Protein AF-Q3UQ97-F1 (afdb_monomer_lite)

Foldseek 3Di:
DDDDDDDDDDDDDDDDDDDDDDDDDDPDDDDDDDDDDDDDDDDDDDDDDDDDDDDDDDDDDDDDDDDDDDPDPPDPDPPPDPPVVNVVVVVVVCVVVVVVVVVVVVVVVPPPPPPPDPPPDDDDDPPDDDDDDDDDDDPDDPPDPDPDPPPQQDWAWAQDPVPRDIFIDDDDDDDGDDCVVVVVVVVPDPPPPDDDDPDPLPHDHDDDDPVDPDHPDDDPDNDPDDPDDPPPDPDPPDDDPDDDDDDDDDDDDD

Radius of gyration: 37.57 Å; chains: 1; bounding box: 80×130×93 Å

Organism: Mus musculus (NCBI:txid10090)

Sequence (254 aa):
MTTTPAPETSTVLTTSTTNPIPKPTIPGSPTILPPPPAPPRPPSPAPPPLPPPPPRPPPPLPLPPPPPLPPTSLVPLPPAEPSKEVLLSTVVLLLMLTPVVLWWVWWLCCRPPVKALPAPVPQPTPQKKEKGPPPVPPPVPPPAPPPAPVTGRPIVIICCCTCYDVCVRRGTEGPYINLDLLKDLCSRVPCTSKTGFFPPEEYLCLASCSQCHHPPHSCPRPFPLLPSPAQVSPKAPLSLPPMQRTSQTPQRQY

Secondary structure (DSSP, 8-state):
---PPPPP------------PPPP-PPPPP-PPPPPPPPPPPPPPPPPPPPPPPPPPPPPPPPPPPPPPP----------PPPHHHHHHHHHHHHHHHHHHHHHHHHHHHS----PPPPPPPPPP---PPPPSPPPPPPPPPPPPPPP---PPPEEEEE-TTT--EEEEESTT-----THHHHHHHTTS----SS-----TT----S--TT-------------PPPPPP---------PPP-----PPPP---

Structure (mmCIF, N/CA/C/O backbone):
data_AF-Q3UQ97-F1
#
_entry.id   AF-Q3UQ97-F1
#
loop_
_atom_site.group_PDB
_atom_site.id
_atom_site.type_symbol
_atom_site.label_atom_id
_atom_site.label_alt_id
_atom_site.label_comp_id
_atom_site.label_asym_id
_atom_site.label_entity_id
_atom_site.label_seq_id
_atom_site.pdbx_PDB_ins_code
_atom_site.Cartn_x
_atom_site.Cartn_y
_atom_site.Cartn_z
_atom_site.occupancy
_atom_site.B_iso_or_equiv
_atom_site.auth_seq_id
_atom_site.auth_comp_id
_atom_site.auth_asym_id
_atom_site.auth_atom_id
_atom_site.pdbx_PDB_model_num
ATOM 1 N N . MET A 1 1 ? -14.231 -49.473 -0.261 1.00 61.12 1 MET A N 1
ATOM 2 C CA . MET A 1 1 ? -12.978 -49.513 -1.040 1.00 61.12 1 MET A CA 1
ATOM 3 C C . MET A 1 1 ? -13.344 -49.154 -2.466 1.00 61.12 1 MET A C 1
ATOM 5 O O . MET A 1 1 ? -13.897 -49.993 -3.158 1.00 61.12 1 MET A O 1
ATOM 9 N N . THR A 1 2 ? -13.146 -47.898 -2.856 1.00 58.78 2 THR A N 1
ATOM 10 C CA . THR A 1 2 ? -13.459 -47.420 -4.209 1.00 58.78 2 THR A CA 1
ATOM 11 C C . THR A 1 2 ? -12.313 -46.511 -4.615 1.00 58.78 2 THR A C 1
ATOM 13 O O . THR A 1 2 ? -12.148 -45.432 -4.053 1.00 58.78 2 THR A O 1
ATOM 16 N N . THR A 1 3 ? -11.471 -47.009 -5.512 1.00 68.44 3 THR A N 1
ATOM 17 C CA . THR A 1 3 ? -10.268 -46.332 -5.994 1.00 68.44 3 THR A CA 1
ATOM 18 C C . THR A 1 3 ? -10.598 -45.745 -7.363 1.00 68.44 3 THR A C 1
ATOM 20 O O . THR A 1 3 ? -10.800 -46.491 -8.317 1.00 68.44 3 THR A O 1
ATOM 23 N N . THR A 1 4 ? -10.711 -44.420 -7.452 1.00 68.06 4 THR A N 1
ATOM 24 C CA . THR A 1 4 ? -10.934 -43.700 -8.716 1.00 68.06 4 THR A CA 1
ATOM 25 C C . THR A 1 4 ? -9.579 -43.401 -9.372 1.00 68.06 4 THR A C 1
ATOM 27 O O . THR A 1 4 ? -8.719 -42.830 -8.699 1.00 68.06 4 THR A O 1
ATOM 30 N N . PRO A 1 5 ? -9.353 -43.770 -10.647 1.00 77.06 5 PRO A N 1
ATOM 31 C CA . PRO A 1 5 ? -8.093 -43.515 -11.340 1.00 77.06 5 PRO A CA 1
ATOM 32 C C . PRO A 1 5 ? -7.996 -42.066 -11.847 1.00 77.06 5 PRO A C 1
ATOM 34 O O . PRO A 1 5 ? -8.991 -41.458 -12.244 1.00 77.06 5 PRO A O 1
ATOM 37 N N . ALA A 1 6 ? -6.779 -41.517 -11.816 1.00 70.62 6 ALA A N 1
ATOM 38 C CA . ALA A 1 6 ? -6.439 -40.182 -12.300 1.00 70.62 6 ALA A CA 1
ATOM 39 C C . ALA A 1 6 ? -6.352 -40.137 -13.843 1.00 70.62 6 ALA A C 1
ATOM 41 O O . ALA A 1 6 ? -5.902 -41.112 -14.445 1.00 70.62 6 ALA A O 1
ATOM 42 N N . PRO A 1 7 ? -6.732 -39.021 -14.493 1.00 80.44 7 PRO A N 1
ATOM 43 C CA . PRO A 1 7 ? -6.586 -38.862 -15.935 1.00 80.44 7 PRO A CA 1
ATOM 44 C C . PRO A 1 7 ? -5.152 -38.460 -16.318 1.00 80.44 7 PRO A C 1
ATOM 46 O O . PRO A 1 7 ? -4.634 -37.428 -15.889 1.00 80.44 7 PRO A O 1
ATOM 49 N N . GLU A 1 8 ? -4.531 -39.271 -17.171 1.00 74.25 8 GLU A N 1
ATOM 50 C CA . GLU A 1 8 ? -3.280 -38.973 -17.867 1.00 74.25 8 GLU A CA 1
ATOM 51 C C . GLU A 1 8 ? -3.520 -37.866 -18.908 1.00 74.25 8 GLU A C 1
ATOM 53 O O . GLU A 1 8 ? -4.338 -38.018 -19.814 1.00 74.25 8 GLU A O 1
ATOM 58 N N . THR A 1 9 ? -2.822 -36.732 -18.796 1.00 74.06 9 THR A N 1
ATOM 59 C CA . THR A 1 9 ? -2.842 -35.679 -19.826 1.00 74.06 9 THR A CA 1
ATOM 60 C C . THR A 1 9 ? -1.551 -35.748 -20.631 1.00 74.06 9 THR A C 1
ATOM 62 O O . THR A 1 9 ? -0.469 -35.457 -20.126 1.00 74.06 9 THR A O 1
ATOM 65 N N . SER A 1 10 ? -1.692 -36.169 -21.889 1.00 71.50 10 SER A N 1
ATOM 66 C CA . SER A 1 10 ? -0.622 -36.297 -22.878 1.00 71.50 10 SER A CA 1
ATOM 67 C C . SER A 1 10 ? -0.010 -34.949 -23.262 1.00 71.50 10 SER A C 1
ATOM 69 O O . SER A 1 10 ? -0.693 -34.045 -23.742 1.00 71.50 10 SER A O 1
ATOM 71 N N . THR A 1 11 ? 1.310 -34.862 -23.123 1.00 71.94 11 THR A N 1
ATOM 72 C CA . THR A 1 11 ? 2.159 -33.798 -23.663 1.00 71.94 11 THR A CA 1
ATOM 73 C C . THR A 1 11 ? 2.337 -34.002 -25.168 1.00 71.94 11 THR A C 1
ATOM 75 O O . THR A 1 11 ? 3.054 -34.904 -25.595 1.00 71.94 11 THR A O 1
ATOM 78 N N . VAL A 1 12 ? 1.706 -33.159 -25.987 1.00 68.88 12 VAL A N 1
ATOM 79 C CA . VAL A 1 12 ? 1.982 -33.082 -27.430 1.00 68.88 12 VAL A CA 1
ATOM 80 C C . VAL A 1 12 ? 3.173 -32.146 -27.645 1.00 68.88 12 VAL A C 1
ATOM 82 O O . VAL A 1 12 ? 3.084 -30.937 -27.437 1.00 68.88 12 VAL A O 1
ATOM 85 N N . LEU A 1 13 ? 4.306 -32.727 -28.039 1.00 64.75 13 LEU A N 1
ATOM 86 C CA . LEU A 1 13 ? 5.480 -32.024 -28.555 1.00 64.75 13 LEU A CA 1
ATOM 87 C C . LEU A 1 13 ? 5.192 -31.566 -29.991 1.00 64.75 13 LEU A C 1
ATOM 89 O O . LEU A 1 13 ? 5.188 -32.378 -30.913 1.00 64.75 13 LEU A O 1
ATOM 93 N N . THR A 1 14 ? 4.969 -30.266 -30.186 1.00 65.88 14 THR A N 1
ATOM 94 C CA . THR A 1 14 ? 4.894 -29.659 -31.523 1.00 65.88 14 THR A CA 1
ATOM 95 C C . THR A 1 14 ? 6.255 -29.082 -31.894 1.00 65.88 14 THR A C 1
ATOM 97 O O . THR A 1 14 ? 6.650 -28.009 -31.436 1.00 65.88 14 THR A O 1
ATOM 100 N N . THR A 1 15 ? 6.982 -29.809 -32.734 1.00 66.12 15 THR A N 1
ATOM 101 C CA . THR A 1 15 ? 8.213 -29.375 -33.398 1.00 66.12 15 THR A CA 1
ATOM 102 C C . THR A 1 15 ? 7.841 -28.444 -34.557 1.00 66.12 15 THR A C 1
ATOM 104 O O . THR A 1 15 ? 7.408 -28.899 -35.613 1.00 66.12 15 THR A O 1
ATOM 107 N N . SER A 1 16 ? 7.976 -27.128 -34.371 1.00 62.84 16 SER A N 1
ATOM 108 C CA . SER A 1 16 ? 7.821 -26.157 -35.463 1.00 62.84 16 SER A CA 1
ATOM 109 C C . SER A 1 16 ? 9.135 -26.005 -36.224 1.00 62.84 16 SER A C 1
ATOM 111 O O . SER A 1 16 ? 10.071 -25.353 -35.766 1.00 62.84 16 SER A O 1
ATOM 113 N N . THR A 1 17 ? 9.179 -26.619 -37.403 1.00 66.12 17 THR A N 1
ATOM 114 C CA . THR A 1 17 ? 10.210 -26.442 -38.426 1.00 66.12 17 THR A CA 1
ATOM 115 C C . THR A 1 17 ? 10.193 -25.007 -38.957 1.00 66.12 17 THR A C 1
ATOM 117 O O . THR A 1 17 ? 9.203 -24.542 -39.522 1.00 66.12 17 THR A O 1
ATOM 120 N N . THR A 1 18 ? 11.312 -24.310 -38.777 1.00 57.34 18 THR A N 1
ATOM 121 C CA . THR A 1 18 ? 11.611 -22.981 -39.317 1.00 57.34 18 THR A CA 1
ATOM 122 C C . THR A 1 18 ? 11.677 -23.014 -40.842 1.00 57.34 18 THR A C 1
ATOM 124 O O . THR A 1 18 ? 12.483 -23.746 -41.409 1.00 57.34 18 THR A O 1
ATOM 127 N N . ASN A 1 19 ? 10.890 -22.165 -41.503 1.00 63.81 19 ASN A N 1
ATOM 128 C CA . ASN A 1 19 ? 11.060 -21.829 -42.915 1.00 63.81 19 ASN A CA 1
ATOM 129 C C . ASN A 1 19 ? 11.308 -20.309 -43.007 1.00 63.81 19 ASN A C 1
ATOM 131 O O . ASN A 1 19 ? 10.523 -19.544 -42.438 1.00 63.81 19 ASN A O 1
ATOM 135 N N . PRO A 1 20 ? 12.395 -19.836 -43.642 1.00 72.06 20 PRO A N 1
ATOM 136 C CA . PRO A 1 20 ? 12.676 -18.408 -43.753 1.00 72.06 20 PRO A CA 1
ATOM 137 C C . PRO A 1 20 ? 11.674 -17.734 -44.705 1.00 72.06 20 PRO A C 1
ATOM 139 O O . PRO A 1 20 ? 11.651 -18.004 -45.903 1.00 72.06 20 PRO A O 1
ATOM 142 N N . ILE A 1 21 ? 10.839 -16.845 -44.160 1.00 65.38 21 ILE A N 1
ATOM 143 C CA . ILE A 1 21 ? 9.893 -16.016 -44.921 1.00 65.38 21 ILE A CA 1
ATOM 144 C C . ILE A 1 21 ? 10.671 -14.951 -45.727 1.00 65.38 21 ILE A C 1
ATOM 146 O O . ILE A 1 21 ? 11.454 -14.202 -45.133 1.00 65.38 21 ILE A O 1
ATOM 150 N N . PRO A 1 22 ? 10.453 -14.830 -47.053 1.00 69.12 22 PRO A N 1
ATOM 151 C CA . PRO A 1 22 ? 11.031 -13.771 -47.878 1.00 69.12 22 PRO A CA 1
ATOM 152 C C . PRO A 1 22 ? 10.517 -12.381 -47.474 1.00 69.12 22 PRO A C 1
ATOM 154 O O . PRO A 1 22 ? 9.320 -12.167 -47.290 1.00 69.12 22 PRO A O 1
ATOM 157 N N . LYS A 1 23 ? 11.436 -11.419 -47.367 1.00 70.81 23 LYS A N 1
ATOM 158 C CA . LYS A 1 23 ? 11.183 -10.008 -47.040 1.00 70.81 23 LYS A CA 1
ATOM 159 C C . LYS A 1 23 ? 10.310 -9.330 -48.121 1.00 70.81 23 LYS A C 1
ATOM 161 O O . LYS A 1 23 ? 10.763 -9.251 -49.262 1.00 70.81 23 LYS A O 1
ATOM 166 N N . PRO A 1 24 ? 9.116 -8.791 -47.798 1.00 70.00 24 PRO A N 1
ATOM 167 C CA . PRO A 1 24 ? 8.307 -8.035 -48.753 1.00 70.00 24 PRO A CA 1
ATOM 168 C C . PRO A 1 24 ? 8.873 -6.621 -48.954 1.00 70.00 24 PRO A C 1
ATOM 170 O O . PRO A 1 24 ? 8.973 -5.838 -48.009 1.00 70.00 24 PRO A O 1
ATOM 173 N N . THR A 1 25 ? 9.226 -6.284 -50.193 1.00 70.69 25 THR A N 1
ATOM 174 C CA . THR A 1 25 ? 9.517 -4.912 -50.635 1.00 70.69 25 THR A CA 1
ATOM 175 C C . THR A 1 25 ? 8.187 -4.199 -50.878 1.00 70.69 25 THR A C 1
ATOM 177 O O . THR A 1 25 ? 7.474 -4.544 -51.816 1.00 70.69 25 THR A O 1
ATOM 180 N N . ILE A 1 26 ? 7.828 -3.237 -50.022 1.00 64.81 26 ILE A N 1
ATOM 181 C CA . ILE A 1 26 ? 6.603 -2.431 -50.158 1.00 64.81 26 ILE A CA 1
ATOM 182 C C . ILE A 1 26 ? 6.825 -1.352 -51.241 1.00 64.81 26 ILE A C 1
ATOM 184 O O . ILE A 1 26 ? 7.745 -0.545 -51.090 1.00 64.81 26 ILE A O 1
ATOM 188 N N . PRO A 1 27 ? 6.017 -1.314 -52.320 1.00 67.00 27 PRO A N 1
ATOM 189 C CA . PRO A 1 27 ? 6.032 -0.248 -53.325 1.00 67.00 2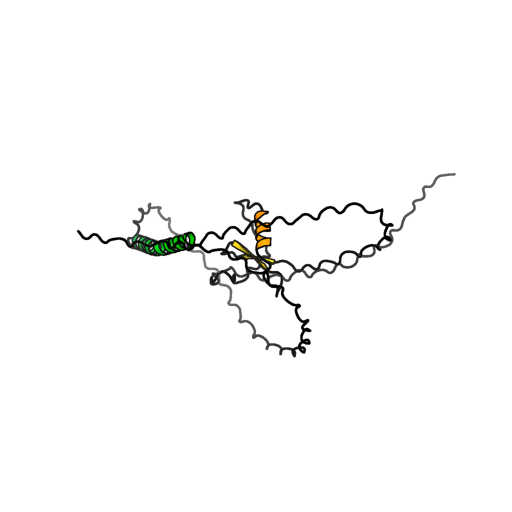7 PRO A CA 1
ATOM 190 C C . PRO A 1 27 ? 5.509 1.082 -52.759 1.00 67.00 27 PRO A C 1
ATOM 192 O O . PRO A 1 27 ? 4.667 1.096 -51.865 1.00 67.00 27 PRO A O 1
ATOM 195 N N . GLY A 1 28 ? 6.018 2.198 -53.288 1.00 63.81 28 GLY A N 1
ATOM 196 C CA . GLY A 1 28 ? 5.815 3.558 -52.779 1.00 63.81 28 GLY A CA 1
ATOM 197 C C . GLY A 1 28 ? 4.359 3.957 -52.505 1.00 63.81 28 GLY A C 1
ATOM 198 O O . GLY A 1 28 ? 3.461 3.725 -53.310 1.00 63.81 28 GLY A O 1
ATOM 199 N N . SER A 1 29 ? 4.164 4.597 -51.350 1.00 67.06 29 SER A N 1
ATOM 200 C CA . SER A 1 29 ? 2.887 5.147 -50.895 1.00 67.06 29 SER A CA 1
ATOM 201 C C . SER A 1 29 ? 2.467 6.341 -51.770 1.00 67.06 29 SER A C 1
ATOM 203 O O . SER A 1 29 ? 3.273 7.261 -51.939 1.00 67.06 29 SER A O 1
ATOM 205 N N . PRO A 1 30 ? 1.240 6.372 -52.320 1.00 76.19 30 PRO A N 1
ATOM 206 C CA . PRO A 1 30 ? 0.737 7.525 -53.057 1.00 76.19 30 PRO A CA 1
ATOM 207 C C . PRO A 1 30 ? 0.509 8.713 -52.110 1.00 76.19 30 PRO A C 1
ATOM 209 O O . PRO A 1 30 ? -0.121 8.584 -51.061 1.00 76.19 30 PRO A O 1
ATOM 212 N N . THR A 1 31 ? 1.012 9.888 -52.489 1.00 77.88 31 THR A N 1
ATOM 213 C CA . THR A 1 31 ? 0.785 11.157 -51.786 1.00 77.88 31 THR A CA 1
ATOM 214 C C . THR A 1 31 ? -0.694 11.544 -51.876 1.00 77.88 31 THR A C 1
ATOM 216 O O . THR A 1 31 ? -1.131 12.121 -52.869 1.00 77.88 31 THR A O 1
ATOM 219 N N . ILE A 1 32 ? -1.480 11.222 -50.847 1.00 78.00 32 ILE A N 1
ATOM 220 C CA . ILE A 1 32 ? -2.856 11.711 -50.699 1.00 78.00 32 ILE A CA 1
ATOM 221 C C . ILE A 1 32 ? -2.793 13.148 -50.167 1.00 78.00 32 ILE A C 1
ATOM 223 O O . ILE A 1 32 ? -2.287 13.388 -49.070 1.00 78.00 32 ILE A O 1
ATOM 227 N N . LEU A 1 33 ? -3.290 14.108 -50.953 1.00 83.06 33 LEU A N 1
ATOM 228 C CA . LEU A 1 33 ? -3.451 15.495 -50.515 1.00 83.06 33 LEU A CA 1
ATOM 229 C C . LEU A 1 33 ? -4.488 15.573 -49.377 1.00 83.06 33 LEU A C 1
ATOM 231 O O . LEU A 1 33 ? -5.519 14.900 -49.450 1.00 83.06 33 LEU A O 1
ATOM 235 N N . PRO A 1 34 ? -4.242 16.380 -48.329 1.00 84.75 34 PRO A N 1
ATOM 236 C CA . PRO A 1 34 ? -5.174 16.528 -47.219 1.00 84.75 34 PRO A CA 1
ATOM 237 C C . PRO A 1 34 ? -6.504 17.151 -47.683 1.00 84.75 34 PRO A C 1
ATOM 239 O O . PRO A 1 34 ? -6.505 17.992 -48.587 1.00 84.75 34 PRO A O 1
ATOM 242 N N . PRO A 1 35 ? -7.639 16.772 -47.067 1.00 87.75 35 PRO A N 1
ATOM 243 C CA . PRO A 1 35 ? -8.930 17.378 -47.367 1.00 87.75 35 PRO A CA 1
ATOM 244 C C . PRO A 1 35 ? -8.936 18.875 -47.005 1.00 87.75 35 PRO A C 1
ATOM 246 O O . PRO A 1 35 ? -8.239 19.285 -46.071 1.00 87.75 35 PRO A O 1
ATOM 249 N N . PRO A 1 36 ? -9.726 19.704 -47.713 1.00 90.06 36 PRO A N 1
ATOM 250 C CA . PRO A 1 36 ? -9.859 21.119 -47.392 1.00 90.06 36 PRO A CA 1
ATOM 251 C C . PRO A 1 36 ? -10.440 21.321 -45.977 1.00 90.06 36 PRO A C 1
ATOM 253 O O . PRO A 1 36 ? -11.231 20.497 -45.509 1.00 90.06 36 PRO A O 1
ATOM 256 N N . PRO A 1 37 ? -10.065 22.410 -45.282 1.00 89.44 37 PRO A N 1
ATOM 257 C CA . PRO A 1 37 ? -10.554 22.706 -43.939 1.00 89.44 37 PRO A CA 1
ATOM 258 C C . PRO A 1 37 ? -12.078 22.892 -43.911 1.00 89.44 37 PRO A C 1
ATOM 260 O O . PRO A 1 37 ? -12.665 23.487 -44.814 1.00 89.44 37 PRO A O 1
ATOM 263 N N . ALA A 1 38 ? -12.720 22.391 -42.851 1.00 89.62 38 ALA A N 1
ATOM 264 C CA . ALA A 1 38 ? -14.156 22.550 -42.640 1.00 89.62 38 ALA A CA 1
ATOM 265 C C . ALA A 1 38 ? -14.530 24.034 -42.416 1.00 89.62 38 ALA A C 1
ATOM 267 O O . ALA A 1 38 ? -13.762 24.761 -41.778 1.00 89.62 38 ALA A O 1
ATOM 268 N N . PRO A 1 39 ? -15.705 24.493 -42.889 1.00 90.88 39 PRO A N 1
ATOM 269 C CA . PRO A 1 39 ? -16.174 25.852 -42.635 1.00 90.88 39 PRO A CA 1
ATOM 270 C C . PRO A 1 39 ? -16.380 26.109 -41.127 1.00 90.88 39 PRO A C 1
ATOM 272 O O . PRO A 1 39 ? -16.708 25.180 -40.379 1.00 90.88 39 PRO A O 1
ATOM 275 N N . PRO A 1 40 ? -16.196 27.358 -40.657 1.00 90.88 40 PRO A N 1
ATOM 276 C CA . PRO A 1 40 ? -16.365 27.713 -39.250 1.00 90.88 40 PRO A CA 1
ATOM 277 C C . PRO A 1 40 ? -17.797 27.434 -38.770 1.00 90.88 40 PRO A C 1
ATOM 279 O O . PRO A 1 40 ? -18.768 27.725 -39.469 1.00 90.88 40 PRO A O 1
ATOM 282 N N . ARG A 1 41 ? -17.934 26.868 -37.562 1.00 89.94 41 ARG A N 1
ATOM 283 C CA . ARG A 1 41 ? -19.251 26.638 -36.946 1.00 89.94 41 ARG A CA 1
ATOM 284 C C . ARG A 1 41 ? -19.908 27.979 -36.589 1.00 89.94 41 ARG A C 1
ATOM 286 O O . ARG A 1 41 ? -19.209 28.861 -36.086 1.00 89.94 41 ARG A O 1
ATOM 293 N N . PRO A 1 42 ? -21.230 28.128 -36.780 1.00 91.06 42 PRO A N 1
ATOM 294 C CA . PRO A 1 42 ? -21.959 29.279 -36.261 1.00 91.06 42 PRO A CA 1
ATOM 295 C C . PRO A 1 42 ? -21.860 29.343 -34.723 1.00 91.06 42 PRO A C 1
ATOM 297 O O . PRO A 1 42 ? -21.737 28.298 -34.075 1.00 91.06 42 PRO A O 1
ATOM 300 N N . PRO A 1 43 ? -21.893 30.549 -34.126 1.00 90.31 43 PRO A N 1
ATOM 301 C CA . PRO A 1 43 ? -21.796 30.725 -32.681 1.00 90.31 43 PRO A CA 1
ATOM 302 C C . PRO A 1 43 ? -22.971 30.051 -31.960 1.00 90.31 43 PRO A C 1
ATOM 304 O O . PRO A 1 43 ? -24.124 30.181 -32.372 1.00 90.31 43 PRO A O 1
ATOM 307 N N . SER A 1 44 ? -22.675 29.337 -30.872 1.00 90.75 44 SER A N 1
ATOM 308 C CA . SER A 1 44 ? -23.702 28.733 -30.019 1.00 90.75 44 SER A CA 1
ATOM 309 C C . SER A 1 44 ? -24.571 29.818 -29.363 1.00 90.75 44 SER A C 1
ATOM 311 O O . SER A 1 44 ? -24.019 30.817 -28.894 1.00 90.75 44 SER A O 1
ATOM 313 N N . PRO A 1 45 ? -25.902 29.629 -29.269 1.00 90.50 45 PRO A N 1
ATOM 314 C CA . PRO A 1 45 ? -26.771 30.516 -28.500 1.00 90.50 45 PRO A CA 1
ATOM 315 C C . PRO A 1 45 ? -26.298 30.634 -27.046 1.00 90.50 45 PRO A C 1
ATOM 317 O O . PRO A 1 45 ? -25.861 29.645 -26.451 1.00 90.50 45 PRO A O 1
ATOM 320 N N . ALA A 1 46 ? -26.396 31.834 -26.469 1.00 90.25 46 ALA A N 1
ATOM 321 C CA . ALA A 1 46 ? -26.081 32.047 -25.061 1.00 90.25 46 ALA A CA 1
ATOM 322 C C . ALA A 1 46 ? -27.025 31.211 -24.170 1.00 90.25 46 ALA A C 1
ATOM 324 O O . ALA A 1 46 ? -28.232 31.180 -24.434 1.00 90.25 46 ALA A O 1
ATOM 325 N N . PRO A 1 47 ? -26.514 30.530 -23.126 1.00 90.56 47 PRO A N 1
ATOM 326 C CA . PRO A 1 47 ? -27.365 29.804 -22.194 1.00 90.56 47 PRO A CA 1
ATOM 327 C C . PRO A 1 47 ? -28.286 30.776 -21.433 1.00 90.56 47 PRO A C 1
ATOM 329 O O . PRO A 1 47 ? -27.888 31.914 -21.167 1.00 90.56 47 PRO A O 1
ATOM 332 N N . PRO A 1 48 ? -29.509 30.350 -21.066 1.00 92.62 48 PRO A N 1
ATOM 333 C CA . PRO A 1 48 ? -30.418 31.177 -20.281 1.00 92.62 48 PRO A CA 1
ATOM 334 C C . PRO A 1 48 ? -29.827 31.497 -18.893 1.00 92.62 48 PRO A C 1
ATOM 336 O O . PRO A 1 48 ? -29.041 30.705 -18.362 1.00 92.62 48 PRO A O 1
ATOM 339 N N . PRO A 1 49 ? -30.197 32.640 -18.282 1.00 92.06 49 PRO A N 1
ATOM 340 C CA . PRO A 1 49 ? -29.727 33.013 -16.952 1.00 92.06 49 PRO A CA 1
ATOM 341 C C . PRO A 1 49 ? -30.136 31.966 -15.905 1.00 92.06 49 PRO A C 1
ATOM 343 O O . PRO A 1 49 ? -31.274 31.495 -15.891 1.00 92.06 49 PRO A O 1
ATOM 346 N N . LEU A 1 50 ? -29.198 31.604 -15.025 1.00 92.19 50 LEU A N 1
ATOM 347 C CA . LEU A 1 50 ? -29.456 30.682 -13.917 1.00 92.19 50 LEU A CA 1
ATOM 348 C C . LEU A 1 50 ? -30.411 31.322 -12.890 1.00 92.19 50 LEU A C 1
ATOM 350 O O . LEU A 1 50 ? -30.294 32.521 -12.623 1.00 92.19 50 LEU A O 1
ATOM 354 N N . PRO A 1 51 ? -31.325 30.545 -12.277 1.00 92.81 51 PRO A N 1
ATOM 355 C CA . PRO A 1 51 ? -32.162 31.040 -11.190 1.00 92.81 51 PRO A CA 1
ATOM 356 C C . PRO A 1 51 ? -31.313 31.414 -9.958 1.00 92.81 51 PRO A C 1
ATOM 358 O O . PRO A 1 51 ? -30.249 30.824 -9.738 1.00 92.81 51 PRO A O 1
ATOM 361 N N . PRO A 1 52 ? -31.766 32.379 -9.133 1.00 92.81 52 PRO A N 1
ATOM 362 C CA . PRO A 1 52 ? -31.050 32.778 -7.925 1.00 92.81 52 PRO A CA 1
ATOM 363 C C . PRO A 1 52 ? -30.948 31.613 -6.919 1.00 92.81 52 PRO A C 1
ATOM 365 O O . PRO A 1 52 ? -31.879 30.810 -6.812 1.00 92.81 52 PRO A O 1
ATOM 368 N N . PRO A 1 53 ? -29.837 31.501 -6.164 1.00 92.06 53 PRO A N 1
ATOM 369 C CA . PRO A 1 53 ? -29.672 30.454 -5.160 1.00 92.06 53 PRO A CA 1
ATOM 370 C C . PRO A 1 53 ? -30.670 30.625 -3.998 1.00 92.06 53 PRO A C 1
ATOM 372 O O . PRO A 1 53 ? -31.018 31.757 -3.651 1.00 92.06 53 PRO A O 1
ATOM 375 N N . PRO A 1 54 ? -31.109 29.526 -3.355 1.00 92.19 54 PRO A N 1
ATOM 376 C CA . PRO A 1 54 ? -32.014 29.595 -2.212 1.00 92.19 54 PRO A CA 1
ATOM 377 C C . PRO A 1 54 ? -31.360 30.283 -0.993 1.00 92.19 54 PRO A C 1
ATOM 379 O O . PRO A 1 54 ? -30.135 30.212 -0.833 1.00 92.19 54 PRO A O 1
ATOM 382 N N . PRO A 1 55 ? -32.153 30.917 -0.103 1.00 91.38 55 PRO A N 1
ATOM 383 C CA . PRO A 1 55 ? -31.652 31.515 1.134 1.00 91.38 55 PRO A CA 1
ATOM 384 C C . PRO A 1 55 ? -30.920 30.482 2.002 1.00 91.38 55 PRO A C 1
ATOM 386 O O . PRO A 1 55 ? -31.378 29.347 2.147 1.00 91.38 55 PRO A O 1
ATOM 389 N N . ARG A 1 56 ? -29.787 30.865 2.606 1.00 90.00 56 ARG A N 1
ATOM 390 C CA . ARG A 1 56 ? -29.086 29.992 3.561 1.00 90.00 56 ARG A CA 1
ATOM 391 C C . ARG A 1 56 ? -29.919 29.843 4.844 1.00 90.00 56 ARG A C 1
ATOM 393 O O . ARG A 1 56 ? -30.439 30.852 5.321 1.00 90.00 56 ARG A O 1
ATOM 400 N N . PRO A 1 57 ? -30.018 28.636 5.429 1.00 90.12 57 PRO A N 1
ATOM 401 C CA . PRO A 1 57 ? -30.640 28.469 6.737 1.00 90.12 57 PRO A CA 1
ATOM 402 C C . PRO A 1 57 ? -29.849 29.228 7.820 1.00 90.12 57 PRO A C 1
ATOM 404 O O . PRO A 1 57 ? -28.628 29.381 7.688 1.00 90.12 57 PRO A O 1
ATOM 407 N N . PRO A 1 58 ? -30.524 29.711 8.879 1.00 90.94 58 PRO A N 1
ATOM 408 C CA . PRO A 1 58 ? -29.863 30.390 9.986 1.00 90.94 58 PRO A CA 1
ATOM 409 C C . PRO A 1 58 ? -28.894 29.443 10.719 1.00 90.94 58 PRO A C 1
ATOM 411 O O . PRO A 1 58 ? -29.116 28.229 10.741 1.00 90.94 58 PRO A O 1
ATOM 414 N N . PRO A 1 59 ? -27.811 29.973 11.315 1.00 90.31 59 PRO A N 1
ATOM 415 C CA . PRO A 1 59 ? -26.868 29.173 12.088 1.00 90.31 59 PRO A CA 1
ATOM 416 C C . PRO A 1 59 ? -27.560 28.513 13.299 1.00 90.31 59 PRO A C 1
ATOM 418 O O . PRO A 1 59 ? -28.444 29.133 13.898 1.00 90.31 59 PRO A O 1
ATOM 421 N N . PRO A 1 60 ? -27.170 27.282 13.688 1.00 85.88 60 PRO A N 1
ATOM 422 C CA . PRO A 1 60 ? -27.694 26.641 14.890 1.00 85.88 60 PRO A CA 1
ATOM 423 C C . PRO A 1 60 ? -27.384 27.481 16.133 1.00 85.88 60 PRO A C 1
ATOM 425 O O . PRO A 1 60 ? -26.272 27.991 16.279 1.00 85.88 60 PRO A O 1
ATOM 428 N N . LEU A 1 61 ? -28.358 27.608 17.036 1.00 89.00 61 LEU A N 1
ATOM 429 C CA . LEU A 1 61 ? -28.145 28.266 18.323 1.00 89.00 61 LEU A CA 1
ATOM 430 C C . LEU A 1 61 ? -27.173 27.446 19.197 1.00 89.00 61 LEU A C 1
ATOM 432 O O . LEU A 1 61 ? -27.173 26.215 19.106 1.00 89.00 61 LEU A O 1
ATOM 436 N N . PRO A 1 62 ? -26.363 28.096 20.057 1.00 86.12 62 PRO A N 1
ATOM 437 C CA . PRO A 1 62 ? -25.479 27.402 20.989 1.00 86.12 62 PRO A CA 1
ATOM 438 C C . PRO A 1 62 ? -26.285 26.484 21.914 1.00 86.12 62 PRO A C 1
ATOM 440 O O . PRO A 1 62 ? -27.179 26.941 22.627 1.00 86.12 62 PRO A O 1
ATOM 443 N N . LEU A 1 63 ? -25.974 25.188 21.902 1.00 86.00 63 LEU A N 1
ATOM 444 C CA . LEU A 1 63 ? -26.539 24.239 22.859 1.00 86.00 63 LEU A CA 1
ATOM 445 C C . LEU A 1 63 ? -25.991 24.542 24.266 1.00 86.00 63 LEU A C 1
ATOM 447 O O . LEU A 1 63 ? -24.792 24.805 24.400 1.00 86.00 63 LEU A O 1
ATOM 451 N N . PRO A 1 64 ? -26.833 24.504 25.315 1.00 87.19 64 PRO A N 1
ATOM 452 C CA . PRO A 1 64 ? -26.368 24.654 26.686 1.00 87.19 64 PRO A CA 1
ATOM 453 C C . PRO A 1 64 ? -25.418 23.505 27.068 1.00 87.19 64 PRO A C 1
ATOM 455 O O . PRO A 1 64 ? -25.545 22.395 26.539 1.00 87.19 64 PRO A O 1
ATOM 458 N N . PRO A 1 65 ? -24.463 23.752 27.982 1.00 85.06 65 PRO A N 1
ATOM 459 C CA . PRO A 1 65 ? -23.531 22.728 28.430 1.00 85.06 65 PRO A CA 1
ATOM 460 C C . PRO A 1 65 ? -24.283 21.559 29.091 1.00 85.06 65 PRO A C 1
ATOM 462 O O . PRO A 1 65 ? -25.258 21.792 29.814 1.00 85.06 65 PRO A O 1
ATOM 465 N N . PRO A 1 66 ? -23.855 20.304 28.864 1.00 85.31 66 PRO A N 1
ATOM 466 C CA . PRO A 1 66 ? -24.467 19.153 29.513 1.00 85.31 66 PRO A CA 1
ATOM 467 C C . PRO A 1 66 ? -24.241 19.206 31.035 1.00 85.31 66 PRO A C 1
ATOM 469 O O . PRO A 1 66 ? -23.205 19.706 31.486 1.00 85.31 66 PRO A O 1
ATOM 472 N N . PRO A 1 67 ? -25.185 18.692 31.844 1.00 85.56 67 PRO A N 1
ATOM 473 C CA . PRO A 1 67 ? -25.027 18.640 33.292 1.00 85.56 67 PRO A CA 1
ATOM 474 C C . PRO A 1 67 ? -23.843 17.740 33.692 1.00 85.56 67 PRO A C 1
ATOM 476 O O . PRO A 1 67 ? -23.527 16.785 32.974 1.00 85.56 67 PRO A O 1
ATOM 479 N N . PRO A 1 68 ? -23.185 18.018 34.834 1.00 80.25 68 PRO A N 1
ATOM 480 C CA . PRO A 1 68 ? -22.063 17.220 35.311 1.00 80.25 68 PRO A CA 1
ATOM 481 C C . PRO A 1 68 ? -22.512 15.777 35.566 1.00 80.25 68 PRO A C 1
ATOM 483 O O . PRO A 1 68 ? -23.444 15.525 36.331 1.00 80.25 68 PRO A O 1
ATOM 486 N N . LEU A 1 69 ? -21.850 14.830 34.901 1.00 81.62 69 LEU A N 1
ATOM 487 C CA . LEU A 1 69 ? -22.083 13.405 35.110 1.00 81.62 69 LEU A CA 1
ATOM 488 C C . LEU A 1 69 ? -21.622 13.012 36.526 1.00 81.62 69 LEU A C 1
ATOM 490 O O . LEU A 1 69 ? -20.563 13.470 36.966 1.00 81.62 69 LEU A O 1
ATOM 494 N N . PRO A 1 70 ? -22.386 12.174 37.251 1.00 79.94 70 PRO A N 1
ATOM 495 C CA . PRO A 1 70 ? -21.965 11.661 38.549 1.00 79.94 70 PRO A CA 1
ATOM 496 C C . PRO A 1 70 ? -20.677 10.831 38.410 1.00 79.94 70 PRO A C 1
ATOM 498 O O . PRO A 1 70 ? -20.414 10.290 37.334 1.00 79.94 70 PRO A O 1
ATOM 501 N N . PRO A 1 71 ? -19.864 10.722 39.477 1.00 72.94 71 PRO A N 1
ATOM 502 C CA . PRO A 1 71 ? -18.583 10.031 39.430 1.00 72.94 71 PRO A CA 1
ATOM 503 C C . PRO A 1 71 ? -18.784 8.570 39.020 1.00 72.94 71 PRO A C 1
ATOM 505 O O . PRO A 1 71 ? -19.307 7.755 39.780 1.00 72.94 71 PRO A O 1
ATOM 508 N N . THR A 1 72 ? -18.369 8.255 37.793 1.00 71.94 72 THR A N 1
ATOM 509 C CA . THR A 1 72 ? -18.327 6.900 37.253 1.00 71.94 72 THR A CA 1
ATOM 510 C C . THR A 1 72 ? -17.348 6.094 38.093 1.00 71.94 72 THR A C 1
ATOM 512 O O . THR A 1 72 ? -16.135 6.165 37.899 1.00 71.94 72 THR A O 1
ATOM 515 N N . SER A 1 73 ? -17.875 5.358 39.069 1.00 70.00 73 SER A N 1
ATOM 516 C CA . SER A 1 73 ? -17.107 4.366 39.808 1.00 70.00 73 SER A CA 1
ATOM 517 C C . SER A 1 73 ? -16.578 3.360 38.789 1.00 70.00 73 SER A C 1
ATOM 519 O O . SER A 1 73 ? -17.357 2.662 38.137 1.00 70.00 73 SER A O 1
ATOM 521 N N . LEU A 1 74 ? -15.258 3.365 38.595 1.00 67.38 74 LEU A N 1
ATOM 522 C CA . LEU A 1 74 ? -14.511 2.460 37.726 1.00 67.38 74 LEU A CA 1
ATOM 523 C C . LEU A 1 74 ? -14.589 1.040 38.299 1.00 67.38 74 LEU A C 1
ATOM 525 O O . LEU A 1 74 ? -13.617 0.516 38.834 1.00 67.38 74 LEU A O 1
ATOM 529 N N . VAL A 1 75 ? -15.763 0.418 38.231 1.00 76.12 75 VAL A N 1
ATOM 530 C CA . VAL A 1 75 ? -15.886 -1.022 38.426 1.00 76.12 75 VAL A CA 1
ATOM 531 C C . VAL A 1 75 ? -15.231 -1.664 37.203 1.00 76.12 75 VAL A C 1
ATOM 533 O O . VAL A 1 75 ? -15.653 -1.359 36.084 1.00 76.12 75 VAL A O 1
ATOM 536 N N . PRO A 1 76 ? -14.191 -2.502 37.372 1.00 72.12 76 PRO A N 1
ATOM 537 C CA . PRO A 1 76 ? -13.593 -3.238 36.269 1.00 72.12 76 PRO A CA 1
ATOM 538 C C . PRO A 1 76 ? -14.694 -4.040 35.580 1.00 72.12 76 PRO A C 1
ATOM 540 O O . PRO A 1 76 ? -15.232 -4.985 36.156 1.00 72.12 76 PRO A O 1
ATOM 543 N N . LEU A 1 77 ? -15.081 -3.609 34.379 1.00 77.62 77 LEU A N 1
ATOM 544 C CA . LEU A 1 77 ? -16.066 -4.317 33.580 1.00 77.62 77 LEU A CA 1
ATOM 545 C C . LEU A 1 77 ? -15.464 -5.700 33.298 1.00 77.62 77 LEU A C 1
ATOM 547 O O . LEU A 1 77 ? -14.379 -5.756 32.707 1.00 77.62 77 LEU A O 1
ATOM 551 N N . PRO A 1 78 ? -16.087 -6.801 33.761 1.00 78.88 78 PRO A N 1
ATOM 552 C CA . PRO A 1 78 ? -15.569 -8.130 33.481 1.00 78.88 78 PRO A CA 1
ATOM 553 C C . PRO A 1 78 ? -15.416 -8.275 31.962 1.00 78.88 78 PRO A C 1
ATOM 555 O O . PRO A 1 78 ? -16.254 -7.738 31.228 1.00 78.88 78 PRO A O 1
ATOM 558 N N . PRO A 1 79 ? -14.337 -8.921 31.481 1.00 80.00 79 PRO A N 1
ATOM 559 C CA . PRO A 1 79 ? -14.058 -9.043 30.057 1.00 80.00 79 PRO A CA 1
ATOM 560 C C . PRO A 1 79 ? -15.302 -9.598 29.377 1.00 80.00 79 PRO A C 1
ATOM 562 O O . PRO A 1 79 ? -15.710 -10.724 29.654 1.00 80.00 79 PRO A O 1
ATOM 565 N N . ALA A 1 80 ? -15.946 -8.759 28.564 1.00 81.12 80 ALA A N 1
ATOM 566 C CA . ALA A 1 80 ? -17.174 -9.126 27.892 1.00 81.12 80 ALA A CA 1
ATOM 567 C C . ALA A 1 80 ? -16.866 -10.353 27.039 1.00 81.12 80 ALA A C 1
ATOM 569 O O . ALA A 1 80 ? -16.049 -10.279 26.116 1.00 81.12 80 ALA A O 1
ATOM 570 N N . GLU A 1 81 ? -17.474 -11.487 27.389 1.00 85.38 81 GLU A N 1
ATOM 571 C CA . GLU A 1 81 ? -17.390 -12.681 26.566 1.00 85.38 81 GLU A CA 1
ATOM 572 C C . GLU A 1 81 ? -17.824 -12.279 25.152 1.00 85.38 81 GLU A C 1
ATOM 574 O O . GLU A 1 81 ? -18.895 -11.675 24.997 1.00 85.38 81 GLU A O 1
ATOM 579 N N . PRO A 1 82 ? -16.989 -12.520 24.124 1.00 84.62 82 PRO A N 1
ATOM 580 C CA . PRO A 1 82 ? -17.334 -12.146 22.765 1.00 84.62 82 PRO A CA 1
ATOM 581 C C . PRO A 1 82 ? -18.674 -12.791 22.440 1.00 84.62 82 PRO A C 1
ATOM 583 O O . PRO A 1 82 ? -18.830 -14.012 22.540 1.00 84.62 82 PRO A O 1
ATOM 586 N N . SER A 1 83 ? -19.665 -11.962 22.110 1.00 89.44 83 SER A N 1
ATOM 587 C CA . SER A 1 83 ? -20.998 -12.470 21.828 1.00 89.44 83 SER A CA 1
ATOM 588 C C . SER A 1 83 ? -20.899 -13.495 20.699 1.00 89.44 83 SER A C 1
ATOM 590 O O . SER A 1 83 ? -20.126 -13.337 19.749 1.00 89.44 83 SER A O 1
ATOM 592 N N . LYS A 1 84 ? -21.672 -14.579 20.808 1.00 93.75 84 LYS A N 1
ATOM 593 C CA . LYS A 1 84 ? -21.705 -15.648 19.797 1.00 93.75 84 LYS A CA 1
ATOM 594 C C . LYS A 1 84 ? -21.963 -15.085 18.393 1.00 93.75 84 LYS A C 1
ATOM 596 O O . LYS A 1 84 ? -21.413 -15.598 17.427 1.00 93.75 84 LYS A O 1
ATOM 601 N N . GLU A 1 85 ? -22.701 -13.979 18.311 1.00 93.44 85 GLU A N 1
ATOM 602 C CA . GLU A 1 85 ? -22.940 -13.191 17.098 1.00 93.44 85 GLU A CA 1
ATOM 603 C C . GLU A 1 85 ? -21.652 -12.631 16.475 1.00 93.44 85 GLU A C 1
ATOM 605 O O . GLU A 1 85 ? -21.459 -12.725 15.265 1.00 93.44 85 GLU A O 1
ATOM 610 N N . VAL A 1 86 ? -20.733 -12.084 17.281 1.00 94.56 86 VAL A N 1
ATOM 611 C CA . VAL A 1 86 ? -19.445 -11.558 16.794 1.00 94.56 86 VAL A CA 1
ATOM 612 C C . VAL A 1 86 ? -18.549 -12.696 16.313 1.00 94.56 86 VAL A C 1
ATOM 614 O O . VAL A 1 86 ? -17.915 -12.572 15.263 1.00 94.56 86 VAL A O 1
ATOM 617 N N . LEU A 1 87 ? -18.531 -13.824 17.030 1.00 95.69 87 LEU A N 1
ATOM 618 C CA . LEU A 1 87 ? -17.800 -15.023 16.608 1.00 95.69 87 LEU A CA 1
ATOM 619 C C . LEU A 1 87 ? -18.348 -15.577 15.286 1.00 95.69 87 LEU A C 1
ATOM 621 O O . LEU A 1 87 ? -17.575 -15.788 14.355 1.00 95.69 87 LEU A O 1
ATOM 625 N N . LEU A 1 88 ? -19.670 -15.744 15.167 1.00 97.50 88 LEU A N 1
ATOM 626 C CA . LEU A 1 88 ? -20.324 -16.191 13.934 1.00 97.50 88 LEU A CA 1
ATOM 627 C C . LEU A 1 88 ? -20.065 -15.224 12.776 1.00 97.50 88 LEU A C 1
ATOM 629 O O . LEU A 1 88 ? -19.672 -15.661 11.699 1.00 97.50 88 LEU A O 1
ATOM 633 N N . SER A 1 89 ? -20.207 -13.918 13.007 1.00 96.81 89 SER A N 1
ATOM 634 C CA . SER A 1 89 ? -19.922 -12.886 12.005 1.00 96.81 89 SER A CA 1
ATOM 635 C C . SER A 1 89 ? -18.471 -12.948 11.523 1.00 96.81 89 SER A C 1
ATOM 637 O O . SER A 1 89 ? -18.214 -12.938 10.320 1.00 96.81 89 SER A O 1
ATOM 639 N N . THR A 1 90 ? -17.516 -13.120 12.442 1.00 97.06 90 THR A N 1
ATOM 640 C CA . THR A 1 90 ? -16.089 -13.247 12.106 1.00 97.06 90 THR A CA 1
ATOM 641 C C . THR A 1 90 ? -15.815 -14.508 11.285 1.00 97.06 90 THR A C 1
ATOM 643 O O . THR A 1 90 ? -15.093 -14.447 10.289 1.00 97.06 90 THR A O 1
ATOM 646 N N . VAL A 1 91 ? -16.416 -15.644 11.656 1.00 97.88 91 VAL A N 1
ATOM 647 C CA . VAL A 1 91 ? -16.277 -16.909 10.918 1.00 97.88 91 VAL A CA 1
ATOM 648 C C . VAL A 1 91 ? -16.876 -16.794 9.515 1.00 97.88 91 VAL A C 1
ATOM 650 O O . VAL A 1 91 ? -16.224 -17.188 8.551 1.00 97.88 91 VAL A O 1
ATOM 653 N N . VAL A 1 92 ? -18.070 -16.209 9.374 1.00 98.00 92 VAL A N 1
ATOM 654 C CA . VAL A 1 92 ? -18.722 -15.989 8.071 1.00 98.00 92 VAL A CA 1
ATOM 655 C C . VAL A 1 92 ? -17.894 -15.046 7.195 1.00 98.00 92 VAL A C 1
ATOM 657 O O . VAL A 1 92 ? -17.680 -15.337 6.018 1.00 98.00 92 VAL A O 1
ATOM 660 N N . LEU A 1 93 ? -17.372 -13.954 7.762 1.00 98.06 93 LEU A N 1
ATOM 661 C CA . LEU A 1 93 ? -16.509 -13.017 7.044 1.00 98.06 93 LEU A CA 1
ATOM 662 C C . LEU A 1 93 ? -15.234 -13.707 6.543 1.00 98.06 93 LEU A C 1
ATOM 664 O O . LEU A 1 93 ? -14.867 -13.535 5.382 1.00 98.06 93 LEU A O 1
ATOM 668 N N . LEU A 1 94 ? -14.593 -14.531 7.378 1.00 98.06 94 LEU A N 1
ATOM 669 C CA . LEU A 1 94 ? -13.392 -15.283 7.007 1.00 98.06 94 LEU A CA 1
ATOM 670 C C . LEU A 1 94 ? -13.686 -16.315 5.905 1.00 98.06 94 LEU A C 1
ATOM 672 O O . LEU A 1 94 ? -12.913 -16.443 4.951 1.00 98.06 94 LEU A O 1
ATOM 676 N N . LEU A 1 95 ? -14.827 -17.008 5.995 1.00 98.25 95 LEU A N 1
ATOM 677 C CA . LEU A 1 95 ? -15.271 -17.978 4.993 1.00 98.25 95 LEU A CA 1
ATOM 678 C C . LEU A 1 95 ? -15.525 -17.314 3.631 1.00 98.25 95 LEU A C 1
ATOM 680 O O . LEU A 1 95 ? -15.187 -17.896 2.606 1.00 98.25 95 LEU A O 1
ATOM 684 N N . MET A 1 96 ? -16.067 -16.091 3.622 1.00 98.19 96 MET A N 1
ATOM 685 C CA . MET A 1 96 ? -16.295 -15.295 2.408 1.00 98.19 96 MET A CA 1
ATOM 686 C C . MET A 1 96 ? -15.005 -14.682 1.846 1.00 98.19 96 MET A C 1
ATOM 688 O O . MET A 1 96 ? -14.861 -14.570 0.629 1.00 98.19 96 MET A O 1
ATOM 692 N N . LEU A 1 97 ? -14.046 -14.311 2.700 1.00 98.06 97 LEU A N 1
ATOM 693 C CA . LEU A 1 97 ? -12.766 -13.742 2.263 1.00 98.06 97 LEU A CA 1
ATOM 694 C C . LEU A 1 97 ? -11.857 -14.798 1.617 1.00 98.06 97 LEU A C 1
ATOM 696 O O . LEU A 1 97 ? -11.154 -14.512 0.650 1.00 98.06 97 LEU A O 1
ATOM 700 N N . THR A 1 98 ? -11.886 -16.025 2.140 1.00 98.38 98 THR A N 1
ATOM 701 C CA . THR A 1 98 ? -11.025 -17.136 1.708 1.00 98.38 98 THR A CA 1
ATOM 702 C C . THR A 1 98 ? -11.097 -17.426 0.198 1.00 98.38 98 THR A C 1
ATOM 704 O O . THR A 1 98 ? -10.040 -17.443 -0.434 1.00 98.38 98 THR A O 1
ATOM 707 N N . PRO A 1 99 ? -12.274 -17.595 -0.444 1.00 98.00 99 PRO A N 1
ATOM 708 C CA . PRO A 1 99 ? -12.353 -17.825 -1.888 1.00 98.00 99 PRO A CA 1
ATOM 709 C C . PRO A 1 99 ? -11.896 -16.612 -2.704 1.00 98.00 99 PRO A C 1
ATOM 711 O O . PRO A 1 99 ? -11.309 -16.796 -3.766 1.00 98.00 99 PRO A O 1
ATOM 714 N N . VAL A 1 100 ? -12.098 -15.382 -2.213 1.00 97.88 100 VAL A N 1
ATOM 715 C CA . VAL A 1 100 ? -11.631 -14.160 -2.893 1.00 97.88 100 VAL A CA 1
ATOM 716 C C . VAL A 1 100 ? -10.108 -14.099 -2.892 1.00 97.88 100 VAL A C 1
ATOM 718 O O . VAL A 1 100 ? -9.510 -13.817 -3.928 1.00 97.88 100 VAL A O 1
ATOM 721 N N . VAL A 1 101 ? -9.476 -14.409 -1.757 1.00 97.88 101 VAL A N 1
ATOM 722 C CA . VAL A 1 101 ? -8.014 -14.452 -1.633 1.00 97.88 101 VAL A CA 1
ATOM 723 C C . VAL A 1 101 ? -7.435 -15.598 -2.461 1.00 97.88 101 VAL A C 1
ATOM 725 O O . VAL A 1 101 ? -6.483 -15.374 -3.202 1.00 97.88 101 VAL A O 1
ATOM 728 N N . LEU A 1 102 ? -8.026 -16.797 -2.407 1.00 97.69 102 LEU A N 1
ATOM 729 C CA . LEU A 1 102 ? -7.596 -17.936 -3.228 1.00 97.69 102 LEU A CA 1
ATOM 730 C C . LEU A 1 102 ? -7.725 -17.638 -4.724 1.00 97.69 102 LEU A C 1
ATOM 732 O O . LEU A 1 102 ? -6.798 -17.925 -5.475 1.00 97.69 102 LEU A O 1
ATOM 736 N N . TRP A 1 103 ? -8.825 -17.009 -5.152 1.00 97.38 103 TRP A N 1
ATOM 737 C CA . TRP A 1 103 ? -9.003 -16.544 -6.528 1.00 97.38 103 TRP A CA 1
ATOM 738 C C . TRP A 1 103 ? -7.930 -15.528 -6.910 1.00 97.38 103 TRP A C 1
ATOM 740 O O . TRP A 1 103 ? -7.340 -15.626 -7.983 1.00 97.38 103 TRP A O 1
ATOM 750 N N . TRP A 1 104 ? -7.664 -14.547 -6.046 1.00 98.00 104 TRP A N 1
ATOM 751 C CA . TRP A 1 104 ? -6.651 -13.522 -6.289 1.00 98.00 104 TRP A CA 1
ATOM 752 C C . TRP A 1 104 ? -5.252 -14.118 -6.422 1.00 98.00 104 TRP A C 1
ATOM 754 O O . TRP A 1 104 ? -4.541 -13.800 -7.371 1.00 98.00 104 TRP A O 1
ATOM 764 N N . VAL A 1 105 ? -4.869 -15.007 -5.504 1.00 97.12 105 VAL A N 1
ATOM 765 C CA . VAL A 1 105 ? -3.576 -15.700 -5.533 1.00 97.12 105 VAL A CA 1
ATOM 766 C C . VAL A 1 105 ? -3.478 -16.581 -6.771 1.00 97.12 105 VAL A C 1
ATOM 768 O O . VAL A 1 105 ? -2.486 -16.497 -7.485 1.00 97.12 105 VAL A O 1
ATOM 771 N N . TRP A 1 106 ? -4.520 -17.355 -7.085 1.00 96.38 106 TRP A N 1
ATOM 772 C CA . TRP A 1 106 ? -4.584 -18.147 -8.313 1.00 96.38 106 TRP A CA 1
ATOM 773 C C . TRP A 1 106 ? -4.393 -17.269 -9.551 1.00 96.38 106 TRP A C 1
ATOM 775 O O . TRP A 1 106 ? -3.559 -17.556 -10.404 1.00 96.38 106 TRP A O 1
ATOM 785 N N . TRP A 1 107 ? -5.110 -16.149 -9.631 1.00 96.25 107 TRP A N 1
ATOM 786 C CA . TRP A 1 107 ? -5.010 -15.207 -10.739 1.00 96.25 107 TRP A CA 1
ATOM 787 C C . TRP A 1 107 ? -3.616 -14.573 -10.852 1.00 96.25 107 TRP A C 1
ATOM 789 O O . TRP A 1 107 ? -3.098 -14.440 -11.960 1.00 96.25 107 TRP A O 1
ATOM 799 N N . LEU A 1 108 ? -2.980 -14.229 -9.727 1.00 94.38 108 LEU A N 1
ATOM 800 C CA . LEU A 1 108 ? -1.613 -13.702 -9.691 1.00 94.38 108 LEU A CA 1
ATOM 801 C C . LEU A 1 108 ? -0.568 -14.759 -10.070 1.00 94.38 108 LEU A C 1
ATOM 803 O O . LEU A 1 108 ? 0.368 -14.442 -10.798 1.00 94.38 108 LEU A O 1
ATOM 807 N N . CYS A 1 109 ? -0.727 -16.005 -9.627 1.00 94.75 109 CYS A N 1
ATOM 808 C CA . CYS A 1 109 ? 0.173 -17.105 -9.973 1.00 94.75 109 CYS A CA 1
ATOM 809 C C . CYS A 1 109 ? 0.016 -17.547 -11.435 1.00 94.75 109 CYS A C 1
ATOM 811 O O . CYS A 1 109 ? 0.997 -17.923 -12.072 1.00 94.75 109 CYS A O 1
ATOM 813 N N . CYS A 1 110 ? -1.199 -17.485 -11.985 1.00 92.88 110 CYS A N 1
ATOM 814 C CA . CYS A 1 110 ? -1.473 -17.818 -13.382 1.00 92.88 110 CYS A CA 1
ATOM 815 C C . CYS A 1 110 ? -1.183 -16.667 -14.351 1.00 92.88 110 CYS A C 1
ATOM 817 O O . CYS A 1 110 ? -1.146 -16.899 -15.560 1.00 92.88 110 CYS A O 1
ATOM 819 N N . ARG A 1 111 ? -0.981 -15.434 -13.868 1.00 90.00 111 ARG A N 1
ATOM 820 C CA . ARG A 1 111 ? -0.508 -14.322 -14.699 1.00 90.00 111 ARG A CA 1
ATOM 821 C C . ARG A 1 111 ? 0.918 -14.657 -15.150 1.00 90.00 111 ARG A C 1
ATOM 823 O O . ARG A 1 111 ? 1.822 -14.657 -14.316 1.00 90.00 111 ARG A O 1
ATOM 830 N N . PRO A 1 112 ? 1.149 -14.942 -16.447 1.00 85.25 112 PRO A N 1
ATOM 831 C CA . PRO A 1 112 ? 2.490 -15.237 -16.917 1.00 85.25 112 PRO A CA 1
ATOM 832 C C . PRO A 1 112 ? 3.378 -14.031 -16.601 1.00 85.25 112 PRO A C 1
ATOM 834 O O . PRO A 1 112 ? 2.955 -12.896 -16.865 1.00 85.25 112 PRO A O 1
ATOM 837 N N . PRO A 1 113 ? 4.580 -14.241 -16.034 1.00 83.25 113 PRO A N 1
ATOM 838 C CA . PRO A 1 113 ? 5.514 -13.151 -15.819 1.00 83.25 113 PRO A CA 1
ATOM 839 C C . PRO A 1 113 ? 5.684 -12.443 -17.158 1.00 83.25 113 PRO A C 1
ATOM 841 O O . PRO A 1 113 ? 5.939 -13.096 -18.176 1.00 83.25 113 PRO A O 1
ATOM 844 N N . VAL A 1 114 ? 5.453 -11.125 -17.172 1.00 84.62 114 VAL A N 1
ATOM 845 C CA . VAL A 1 114 ? 5.659 -10.300 -18.363 1.00 84.62 114 VAL A CA 1
ATOM 846 C C . VAL A 1 114 ? 7.085 -10.578 -18.795 1.00 84.62 114 VAL A C 1
ATOM 848 O O . VAL A 1 114 ? 8.023 -10.205 -18.091 1.00 84.62 114 VAL A O 1
ATOM 851 N N . LYS A 1 115 ? 7.228 -11.331 -19.891 1.00 84.69 115 LYS A N 1
ATOM 852 C CA . LYS A 1 115 ? 8.521 -11.714 -20.449 1.00 84.69 115 LYS A CA 1
ATOM 853 C C . LYS A 1 115 ? 9.326 -10.430 -20.524 1.00 84.69 115 LYS A C 1
ATOM 855 O O . LYS A 1 115 ? 8.879 -9.489 -21.182 1.00 84.69 115 LYS A O 1
ATOM 860 N N . ALA A 1 116 ? 10.417 -10.377 -19.759 1.00 81.06 116 ALA A N 1
ATOM 861 C CA . ALA A 1 116 ? 11.269 -9.205 -19.682 1.00 81.06 116 ALA A CA 1
ATOM 862 C C . ALA A 1 116 ? 11.522 -8.741 -21.114 1.00 81.06 116 ALA A C 1
ATOM 864 O O . ALA A 1 116 ? 11.914 -9.554 -21.958 1.00 81.06 116 ALA A O 1
ATOM 865 N N . LEU A 1 117 ? 11.167 -7.484 -21.399 1.00 77.94 117 LEU A N 1
ATOM 866 C CA . LEU A 1 117 ? 11.307 -6.931 -22.737 1.00 77.94 117 LEU A CA 1
ATOM 867 C C . LEU A 1 117 ? 12.733 -7.235 -23.213 1.00 77.94 117 LEU A C 1
ATOM 869 O O . LEU A 1 117 ? 13.671 -7.026 -22.435 1.00 77.94 117 LEU A O 1
ATOM 873 N N . PRO A 1 118 ? 12.897 -7.796 -24.425 1.00 82.94 118 PRO A N 1
ATOM 874 C CA . PRO A 1 118 ? 14.209 -8.159 -24.933 1.00 82.94 118 PRO A CA 1
ATOM 875 C C . PRO A 1 118 ? 15.134 -6.952 -24.795 1.00 82.94 118 PRO A C 1
ATOM 877 O O . PRO A 1 118 ? 14.740 -5.833 -25.131 1.00 82.94 118 PRO A O 1
ATOM 880 N N . ALA A 1 119 ? 16.322 -7.182 -24.226 1.00 81.00 119 ALA A N 1
ATOM 881 C CA . ALA A 1 119 ? 17.280 -6.124 -23.940 1.00 81.00 119 ALA A CA 1
ATOM 882 C C . ALA A 1 119 ? 17.448 -5.225 -25.181 1.00 81.00 119 ALA A C 1
ATOM 884 O O . ALA A 1 119 ? 17.552 -5.765 -26.289 1.00 81.00 119 ALA A O 1
ATOM 885 N N . PRO A 1 120 ? 17.449 -3.884 -25.029 1.00 81.12 120 PRO A N 1
ATOM 886 C CA . PRO A 1 120 ? 17.604 -2.973 -26.153 1.00 81.12 120 PRO A CA 1
ATOM 887 C C . PRO A 1 120 ? 18.843 -3.367 -26.954 1.00 81.12 120 PRO A C 1
ATOM 889 O O . PRO A 1 120 ? 19.949 -3.401 -26.413 1.00 81.12 120 PRO A O 1
ATOM 892 N N . VAL A 1 121 ? 18.649 -3.717 -28.226 1.00 84.06 121 VAL A N 1
ATOM 893 C CA . VAL A 1 121 ? 19.750 -4.092 -29.116 1.00 84.06 121 VAL A CA 1
ATOM 894 C C . VAL A 1 121 ? 20.753 -2.931 -29.130 1.00 84.06 121 VAL A C 1
ATOM 896 O O . VAL A 1 121 ? 20.337 -1.799 -29.397 1.00 84.06 121 VAL A O 1
ATOM 899 N N . PRO A 1 122 ? 22.046 -3.170 -28.833 1.00 80.31 122 PRO A N 1
AT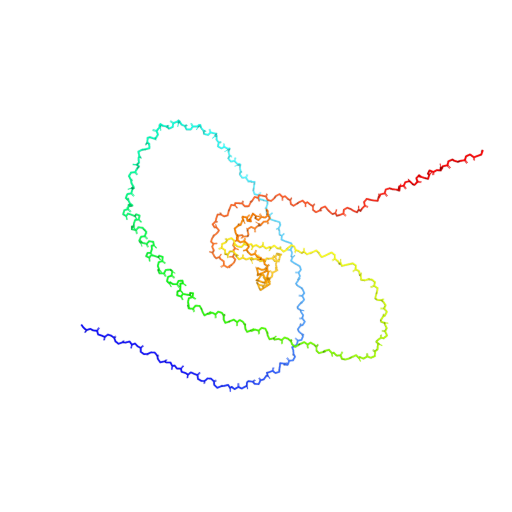OM 900 C CA . PRO A 1 122 ? 23.063 -2.126 -28.849 1.00 80.31 122 PRO A CA 1
ATOM 901 C C . PRO A 1 122 ? 23.053 -1.399 -30.198 1.00 80.31 122 PRO A C 1
ATOM 903 O O . PRO A 1 122 ? 23.275 -2.015 -31.242 1.00 80.31 122 PRO A O 1
ATOM 906 N N . GLN A 1 123 ? 22.762 -0.097 -30.195 1.00 78.81 123 GLN A N 1
ATOM 907 C CA . GLN A 1 123 ? 22.841 0.704 -31.413 1.00 78.81 123 GLN A CA 1
ATOM 908 C C . GLN A 1 123 ? 24.312 0.793 -31.865 1.00 78.81 123 GLN A C 1
ATOM 910 O O . GLN A 1 123 ? 25.172 1.101 -31.036 1.00 78.81 123 GLN A O 1
ATOM 915 N N . PRO A 1 124 ? 24.623 0.554 -33.153 1.00 77.38 124 PRO A N 1
ATOM 916 C CA . PRO A 1 124 ? 25.975 0.695 -33.682 1.00 77.38 124 PRO A CA 1
ATOM 917 C C . PRO A 1 124 ? 26.463 2.138 -33.529 1.00 77.38 124 PRO A C 1
ATOM 919 O O . PRO A 1 124 ? 25.856 3.072 -34.053 1.00 77.38 124 PRO A O 1
ATOM 922 N N . THR A 1 125 ? 27.572 2.326 -32.820 1.00 72.31 125 THR A N 1
ATOM 923 C CA . THR A 1 125 ? 28.254 3.615 -32.704 1.00 72.31 125 THR A CA 1
ATOM 924 C C . THR A 1 125 ? 28.690 4.108 -34.092 1.00 72.31 125 THR A C 1
ATOM 926 O O . THR A 1 125 ? 29.300 3.344 -34.846 1.00 72.31 125 THR A O 1
ATOM 929 N N . PRO A 1 126 ? 28.416 5.377 -34.457 1.00 73.38 126 PRO A N 1
ATOM 930 C CA . PRO A 1 126 ? 28.871 5.952 -35.717 1.00 73.38 126 PRO A CA 1
ATOM 931 C C . PRO A 1 126 ? 30.399 5.895 -35.805 1.00 73.38 126 PRO A C 1
ATOM 933 O O . PRO A 1 126 ? 31.107 6.540 -35.031 1.00 73.38 126 PRO A O 1
ATOM 936 N N . GLN A 1 127 ? 30.904 5.101 -36.748 1.00 66.31 127 GLN A N 1
ATOM 937 C CA . GLN A 1 127 ? 32.322 5.017 -37.069 1.00 66.31 127 GLN A CA 1
ATOM 938 C C . GLN A 1 127 ? 32.870 6.407 -37.416 1.00 66.31 127 GLN A C 1
ATOM 940 O O . GLN A 1 127 ? 32.395 7.101 -38.316 1.00 66.31 127 GLN A O 1
ATOM 945 N N . LYS A 1 128 ? 33.890 6.789 -36.652 1.00 62.25 128 LYS A N 1
ATOM 946 C CA . LYS A 1 128 ? 34.721 7.984 -36.763 1.00 62.25 128 LYS A CA 1
ATOM 947 C C . LYS A 1 128 ? 35.315 8.081 -38.175 1.00 62.25 128 LYS A C 1
ATOM 949 O O . LYS A 1 128 ? 36.296 7.413 -38.479 1.00 62.25 128 LYS A O 1
ATOM 954 N N . LYS A 1 129 ? 34.712 8.903 -39.038 1.00 62.53 129 LYS A N 1
ATOM 955 C CA . LYS A 1 129 ? 35.218 9.175 -40.389 1.00 62.53 129 LYS A CA 1
ATOM 956 C C . LYS A 1 129 ? 36.480 10.041 -40.303 1.00 62.53 129 LYS A C 1
ATOM 958 O O . LYS A 1 129 ? 36.493 11.089 -39.660 1.00 62.53 129 LYS A O 1
ATOM 963 N N . GLU A 1 130 ? 37.533 9.523 -40.916 1.00 65.75 130 GLU A N 1
ATOM 964 C CA . GLU A 1 130 ? 38.900 10.031 -40.977 1.00 65.75 130 GLU A CA 1
ATOM 965 C C . GLU A 1 130 ? 38.998 11.431 -41.617 1.00 65.75 130 GLU A C 1
ATOM 967 O O . GLU A 1 130 ? 38.207 11.797 -42.487 1.00 65.75 130 GLU A O 1
ATOM 972 N N . LYS A 1 131 ? 39.958 12.225 -41.126 1.00 49.69 131 LYS A N 1
ATOM 973 C CA . LYS A 1 131 ? 40.180 13.648 -41.428 1.00 49.69 131 LYS A CA 1
ATOM 974 C C . LYS A 1 131 ? 40.487 13.894 -42.911 1.00 49.69 131 LYS A C 1
ATOM 976 O O . LYS A 1 131 ? 41.550 13.520 -43.393 1.00 49.69 131 LYS A O 1
ATOM 981 N N . GLY A 1 132 ? 39.602 14.629 -43.585 1.00 70.19 132 GLY A N 1
ATOM 982 C CA . GLY A 1 132 ? 39.936 15.376 -44.799 1.00 70.19 132 GLY A CA 1
ATOM 983 C C . GLY A 1 132 ? 40.682 16.690 -44.495 1.00 70.19 132 GLY A C 1
ATOM 984 O O . GLY A 1 132 ? 40.814 17.059 -43.323 1.00 70.19 132 GLY A O 1
ATOM 985 N N . PRO A 1 133 ? 41.165 17.397 -45.537 1.00 69.81 133 PRO A N 1
ATOM 986 C CA . PRO A 1 133 ? 41.895 18.663 -45.419 1.00 69.81 133 PRO A CA 1
ATOM 987 C C . PRO A 1 133 ? 41.091 19.721 -44.648 1.00 69.81 133 PRO A C 1
ATOM 989 O O . PRO A 1 133 ? 39.858 19.669 -44.664 1.00 69.81 133 PRO A O 1
ATOM 992 N N . PRO A 1 134 ? 41.759 20.683 -43.980 1.00 69.12 134 PRO A N 1
ATOM 993 C CA . PRO A 1 134 ? 41.082 21.706 -43.192 1.00 69.12 134 PRO A CA 1
ATOM 994 C C . PRO A 1 134 ? 40.058 22.455 -44.063 1.00 69.12 134 PRO A C 1
ATOM 996 O O . PRO A 1 134 ? 40.438 23.035 -45.083 1.00 69.12 134 PRO A O 1
ATOM 999 N N . PRO A 1 135 ? 38.766 22.447 -43.691 1.00 70.62 135 PRO A N 1
ATOM 1000 C CA . PRO A 1 135 ? 37.771 23.278 -44.342 1.00 70.62 135 PRO A CA 1
ATOM 1001 C C . PRO A 1 135 ? 38.134 24.743 -44.107 1.00 70.62 135 PRO A C 1
ATOM 1003 O O . PRO A 1 135 ? 38.471 25.131 -42.986 1.00 70.62 135 PRO A O 1
ATOM 1006 N N . VAL A 1 136 ? 38.053 25.550 -45.164 1.00 75.50 136 VAL A N 1
ATOM 1007 C CA . VAL A 1 136 ? 38.099 27.014 -45.072 1.00 75.50 136 VAL A CA 1
ATOM 1008 C C . VAL A 1 136 ? 37.103 27.452 -43.989 1.00 75.50 136 VAL A C 1
ATOM 1010 O O . VAL A 1 136 ? 35.976 26.943 -43.989 1.00 75.50 136 VAL A O 1
ATOM 1013 N N . PRO A 1 137 ? 37.494 28.332 -43.046 1.00 74.81 137 PRO A N 1
ATOM 1014 C CA . PRO A 1 137 ? 36.613 28.737 -41.963 1.00 74.81 137 PRO A CA 1
ATOM 1015 C C . PRO A 1 137 ? 35.309 29.297 -42.547 1.00 74.81 137 PRO A C 1
ATOM 1017 O O . PRO A 1 137 ? 35.359 30.194 -43.394 1.00 74.81 137 PRO A O 1
ATOM 1020 N N . PRO A 1 138 ? 34.143 28.765 -42.142 1.00 76.69 138 PRO A N 1
ATOM 1021 C CA . PRO A 1 138 ? 32.873 29.320 -42.569 1.00 76.69 138 PRO A CA 1
ATOM 1022 C C . PRO A 1 138 ? 32.747 30.761 -42.049 1.00 76.69 138 PRO A C 1
ATOM 1024 O O . PRO A 1 138 ? 33.258 31.067 -40.966 1.00 76.69 138 PRO A O 1
ATOM 1027 N N . PRO A 1 139 ? 32.077 31.657 -42.796 1.00 80.50 139 PRO A N 1
ATO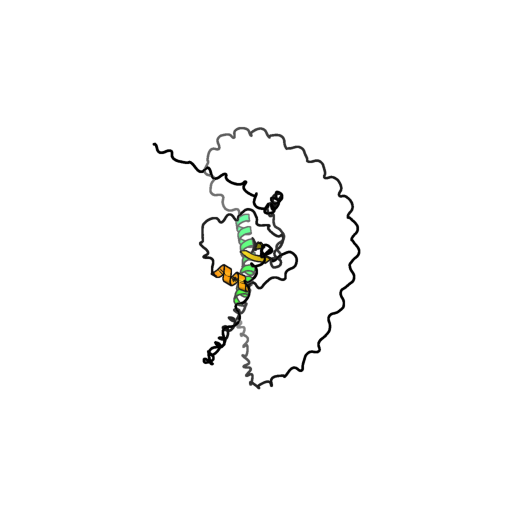M 1028 C CA . PRO A 1 139 ? 31.790 33.002 -42.319 1.00 80.50 139 PRO A CA 1
ATOM 1029 C C . PRO A 1 139 ? 31.070 32.930 -40.970 1.00 80.50 139 PRO A C 1
ATOM 1031 O O . PRO A 1 139 ? 30.172 32.107 -40.781 1.00 80.50 139 PRO A O 1
ATOM 1034 N N . VAL A 1 140 ? 31.509 33.776 -40.032 1.00 79.50 140 VAL A N 1
ATOM 1035 C CA . VAL A 1 140 ? 30.976 33.856 -38.667 1.00 79.50 140 VAL A CA 1
ATOM 1036 C C . VAL A 1 140 ? 29.451 33.992 -38.746 1.00 79.50 140 VAL A C 1
ATOM 1038 O O . VAL A 1 140 ? 28.971 34.977 -39.315 1.00 79.50 140 VAL A O 1
ATOM 1041 N N . PRO A 1 141 ? 28.677 33.019 -38.226 1.00 78.62 141 PRO A N 1
ATOM 1042 C CA . PRO A 1 141 ? 27.234 33.132 -38.233 1.00 78.62 141 PRO A CA 1
ATOM 1043 C C . PRO A 1 141 ? 26.822 34.336 -37.377 1.00 78.62 141 PRO A C 1
ATOM 1045 O O . PRO A 1 141 ? 27.423 34.571 -36.323 1.00 78.62 141 PRO A O 1
ATOM 1048 N N . PRO A 1 142 ? 25.813 35.109 -37.808 1.00 82.88 142 PRO A N 1
ATOM 1049 C CA . PRO A 1 142 ? 25.293 36.206 -37.009 1.00 82.88 142 PRO A CA 1
ATOM 1050 C C . PRO A 1 142 ? 24.823 35.690 -35.635 1.00 82.88 142 PRO A C 1
ATOM 1052 O O . PRO A 1 142 ? 24.393 34.535 -35.537 1.00 82.88 142 PRO A O 1
ATOM 1055 N N . PRO A 1 143 ? 24.902 36.520 -34.575 1.00 82.38 143 PRO A N 1
ATOM 1056 C CA . PRO A 1 143 ? 24.490 36.139 -33.229 1.00 82.38 143 PRO A CA 1
ATOM 1057 C C . PRO A 1 143 ? 23.096 35.513 -33.245 1.00 82.38 143 PRO A C 1
ATOM 1059 O O . PRO A 1 143 ? 22.151 36.112 -33.763 1.00 82.38 143 PRO A O 1
ATOM 1062 N N . ALA A 1 144 ? 22.976 34.299 -32.702 1.00 78.44 144 ALA A N 1
ATOM 1063 C CA . ALA A 1 144 ? 21.692 33.624 -32.612 1.00 78.44 144 ALA A CA 1
ATOM 1064 C C . ALA A 1 144 ? 20.716 34.505 -31.811 1.00 78.44 144 ALA A C 1
ATOM 1066 O O . ALA A 1 144 ? 21.095 35.015 -30.749 1.00 78.44 144 ALA A O 1
ATOM 1067 N N . PRO A 1 145 ? 19.479 34.711 -32.298 1.00 81.75 145 PRO A N 1
ATOM 1068 C CA . PRO A 1 145 ? 18.485 35.460 -31.550 1.00 81.75 145 PRO A CA 1
ATOM 1069 C C . PRO A 1 145 ? 18.254 34.792 -30.186 1.00 81.75 145 PRO A C 1
ATOM 1071 O O . PRO A 1 145 ? 18.324 33.560 -30.088 1.00 81.75 145 PRO A O 1
ATOM 1074 N N . PRO A 1 146 ? 17.999 35.581 -29.127 1.00 83.38 146 PRO A N 1
ATOM 1075 C CA . PRO A 1 146 ? 17.746 35.045 -27.798 1.00 83.38 146 PRO A CA 1
ATOM 1076 C C . PRO A 1 146 ? 16.625 33.997 -27.860 1.00 83.38 146 PRO A C 1
ATOM 1078 O O . PRO A 1 146 ? 15.642 34.207 -28.581 1.00 83.38 146 PRO A O 1
ATOM 1081 N N . PRO A 1 147 ? 16.765 32.860 -27.149 1.00 77.88 147 PRO A N 1
ATOM 1082 C CA . PRO A 1 147 ? 15.773 31.799 -27.180 1.00 77.88 147 PRO A CA 1
ATOM 1083 C C . PRO A 1 147 ? 14.412 32.379 -26.806 1.00 77.88 147 PRO A C 1
ATOM 1085 O O . PRO A 1 147 ? 14.276 33.057 -25.784 1.00 77.88 147 PRO A O 1
ATOM 1088 N N . ALA A 1 148 ? 13.421 32.138 -27.666 1.00 77.38 148 ALA A N 1
ATOM 1089 C CA . ALA A 1 148 ? 12.061 32.588 -27.429 1.00 77.38 148 ALA A CA 1
ATOM 1090 C C . ALA A 1 148 ? 11.614 32.123 -26.031 1.00 77.38 148 ALA A C 1
ATOM 1092 O O . ALA A 1 148 ? 11.891 30.971 -25.673 1.00 77.38 148 ALA A O 1
ATOM 1093 N N . PRO A 1 149 ? 10.941 32.980 -25.239 1.00 75.25 149 PRO A N 1
ATOM 1094 C CA . PRO A 1 149 ? 10.411 32.591 -23.941 1.00 75.25 149 PRO A CA 1
ATOM 1095 C C . PRO A 1 149 ? 9.565 31.336 -24.116 1.00 75.25 149 PRO A C 1
ATOM 1097 O O . PRO A 1 149 ? 8.503 31.369 -24.739 1.00 75.25 149 PRO A O 1
ATOM 1100 N N . VAL A 1 150 ? 10.056 30.210 -23.601 1.00 67.12 150 VAL A N 1
ATOM 1101 C CA . VAL A 1 150 ? 9.305 28.961 -23.580 1.00 67.12 150 VAL A CA 1
ATOM 1102 C C . VAL A 1 150 ? 8.117 29.178 -22.662 1.00 67.12 150 VAL A C 1
ATOM 1104 O O . VAL A 1 150 ? 8.198 29.015 -21.448 1.00 67.12 150 VAL A O 1
ATOM 1107 N N . THR A 1 151 ? 6.991 29.567 -23.255 1.00 62.44 151 THR A N 1
ATOM 1108 C CA . THR A 1 151 ? 5.682 29.570 -22.605 1.00 62.44 151 THR A CA 1
ATOM 1109 C C . THR A 1 151 ? 5.242 28.110 -22.479 1.00 62.44 151 THR A C 1
ATOM 1111 O O . THR A 1 151 ? 4.341 27.626 -23.163 1.00 62.44 151 THR A O 1
ATOM 1114 N N . GLY A 1 152 ? 5.985 27.348 -21.675 1.00 60.53 152 GLY A N 1
ATOM 1115 C CA . GLY A 1 152 ? 5.702 25.954 -21.394 1.00 60.53 152 GLY A CA 1
ATOM 1116 C C . GLY A 1 152 ? 4.375 25.878 -20.660 1.00 60.53 152 GLY A C 1
ATOM 1117 O O . GLY A 1 152 ? 4.219 26.464 -19.591 1.00 60.53 152 GLY A O 1
ATOM 1118 N N . ARG A 1 153 ? 3.401 25.175 -21.243 1.00 66.12 153 ARG A N 1
ATOM 1119 C CA . ARG A 1 153 ? 2.152 24.870 -20.541 1.00 66.12 153 ARG A CA 1
ATOM 1120 C C . ARG A 1 153 ? 2.487 24.093 -19.260 1.00 66.12 153 ARG A C 1
ATOM 1122 O O . ARG A 1 153 ? 3.314 23.179 -19.337 1.00 66.12 153 ARG A O 1
ATOM 1129 N N . PRO A 1 154 ? 1.854 24.413 -18.119 1.00 65.94 154 PRO A N 1
ATOM 1130 C CA . PRO A 1 154 ? 2.103 23.711 -16.869 1.00 65.94 154 PRO A CA 1
ATOM 1131 C C . PRO A 1 154 ? 1.822 22.215 -17.044 1.00 65.94 154 PRO A C 1
ATOM 1133 O O . PRO A 1 154 ? 0.790 21.814 -17.589 1.00 65.94 154 PRO A O 1
ATOM 1136 N N . ILE A 1 155 ? 2.778 21.389 -16.620 1.00 60.09 155 ILE A N 1
ATOM 1137 C CA . ILE A 1 155 ? 2.605 19.941 -16.517 1.00 60.09 155 ILE A CA 1
ATOM 1138 C C . ILE A 1 155 ? 1.971 19.699 -15.154 1.00 60.09 155 ILE A C 1
ATOM 1140 O O . ILE A 1 155 ? 2.596 19.975 -14.135 1.00 60.09 155 ILE A O 1
ATOM 1144 N N . VAL A 1 156 ? 0.733 19.208 -15.139 1.00 63.22 156 VAL A N 1
ATOM 1145 C CA . VAL A 1 156 ? 0.053 18.860 -13.891 1.00 63.22 156 VAL A CA 1
ATOM 1146 C C . VAL A 1 156 ? 0.223 17.362 -13.672 1.00 63.22 156 VAL A C 1
ATOM 1148 O O . VAL A 1 156 ? -0.192 16.540 -14.495 1.00 63.22 156 VAL A O 1
ATOM 1151 N N . ILE A 1 157 ? 0.880 17.021 -12.569 1.00 63.84 157 ILE A N 1
ATOM 1152 C CA . ILE A 1 157 ? 1.055 15.650 -12.103 1.00 63.84 157 ILE A CA 1
ATOM 1153 C C . ILE A 1 157 ? -0.073 15.373 -11.108 1.00 63.84 157 ILE A C 1
ATOM 1155 O O . ILE A 1 157 ? -0.193 16.074 -10.108 1.00 63.84 157 ILE A O 1
ATOM 1159 N N . ILE A 1 158 ? -0.921 14.385 -11.388 1.00 65.94 158 ILE A N 1
ATOM 1160 C CA . ILE A 1 158 ? -2.083 14.053 -10.558 1.00 65.94 158 ILE A CA 1
ATOM 1161 C C . ILE A 1 158 ? -1.871 12.654 -9.991 1.00 65.94 158 ILE A C 1
ATOM 1163 O O . ILE A 1 158 ? -1.872 11.673 -10.732 1.00 65.94 158 ILE A O 1
ATOM 1167 N N . CYS A 1 159 ? -1.693 12.552 -8.677 1.00 65.88 159 CYS A N 1
ATOM 1168 C CA . CYS A 1 159 ? -1.591 11.260 -8.003 1.00 65.88 159 CYS A CA 1
ATOM 1169 C C . CYS A 1 159 ? -2.985 10.690 -7.724 1.00 65.88 159 CYS A C 1
ATOM 1171 O O . CYS A 1 159 ? -3.839 11.345 -7.128 1.00 65.88 159 CYS A O 1
ATOM 1173 N N . CYS A 1 160 ? -3.205 9.444 -8.130 1.00 64.31 160 CYS A N 1
ATOM 1174 C CA . CYS A 1 160 ? -4.386 8.670 -7.773 1.00 64.31 160 CYS A CA 1
ATOM 1175 C C . CYS A 1 160 ? -4.286 8.227 -6.305 1.00 64.31 160 CYS A C 1
ATOM 1177 O O . CYS A 1 160 ? -3.482 7.356 -5.977 1.00 64.31 160 CYS A O 1
ATOM 11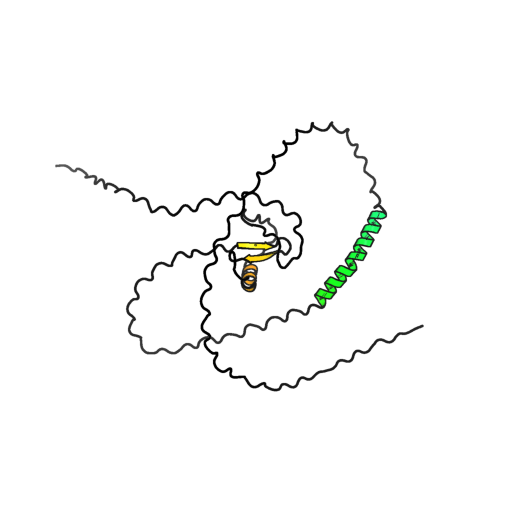79 N N . CYS A 1 161 ? -5.112 8.786 -5.414 1.00 64.25 161 CYS A N 1
ATOM 1180 C CA . CYS A 1 161 ? -5.071 8.462 -3.979 1.00 64.25 161 CYS A CA 1
ATOM 1181 C C . CYS A 1 161 ? -5.380 6.989 -3.662 1.00 64.25 161 CYS A C 1
ATOM 1183 O O . CYS A 1 161 ? -5.017 6.509 -2.595 1.00 64.25 161 CYS A O 1
ATOM 1185 N N . THR A 1 162 ? -6.052 6.271 -4.564 1.00 54.91 162 THR A N 1
ATOM 1186 C CA . THR A 1 162 ? -6.418 4.861 -4.366 1.00 54.91 162 THR A CA 1
ATOM 1187 C C . THR A 1 162 ? -5.377 3.890 -4.903 1.00 54.91 162 THR A C 1
ATOM 1189 O O . THR A 1 162 ? -5.244 2.793 -4.372 1.00 54.91 162 THR A O 1
ATOM 1192 N N . CYS A 1 163 ? -4.647 4.274 -5.950 1.00 58.28 163 CYS A N 1
ATOM 1193 C CA . CYS A 1 163 ? -3.721 3.393 -6.649 1.00 58.28 163 CYS A CA 1
ATOM 1194 C C . CYS A 1 163 ? -2.243 3.768 -6.467 1.00 58.28 163 CYS A C 1
ATOM 1196 O O . CYS A 1 163 ? -1.379 3.024 -6.917 1.00 58.28 163 CYS A O 1
ATOM 1198 N N . TYR A 1 164 ? -1.951 4.892 -5.794 1.00 57.19 164 TYR A N 1
ATOM 1199 C CA . TYR A 1 164 ? -0.609 5.486 -5.672 1.00 57.19 164 TYR A CA 1
ATOM 1200 C C . TYR A 1 164 ? 0.095 5.700 -7.022 1.00 57.19 164 TYR A C 1
ATOM 1202 O O . TYR A 1 164 ? 1.300 5.937 -7.068 1.00 57.19 164 TYR A O 1
ATOM 1210 N N . ASP A 1 165 ? -0.664 5.646 -8.115 1.00 56.66 165 ASP A N 1
ATOM 1211 C CA . ASP A 1 165 ? -0.144 5.773 -9.463 1.00 56.66 165 ASP A CA 1
ATOM 1212 C C . ASP A 1 165 ? -0.175 7.238 -9.901 1.00 56.66 165 ASP A C 1
ATOM 1214 O O . ASP A 1 165 ? -1.075 8.015 -9.544 1.00 56.66 165 ASP A O 1
ATOM 1218 N N . VAL A 1 166 ? 0.840 7.626 -10.662 1.00 60.28 166 VAL A N 1
ATOM 1219 C CA . VAL A 1 166 ? 1.080 9.010 -11.053 1.00 60.28 166 VAL A CA 1
ATOM 1220 C C . VAL A 1 166 ? 0.497 9.216 -12.452 1.00 60.28 166 VAL A C 1
ATOM 1222 O O . VAL A 1 166 ? 1.037 8.757 -13.453 1.00 60.28 166 VAL A O 1
ATOM 1225 N N . CYS A 1 167 ? -0.624 9.926 -12.548 1.00 56.91 167 CYS A N 1
ATOM 1226 C CA . CYS A 1 167 ? -1.231 10.293 -13.824 1.00 56.91 167 CYS A CA 1
ATOM 1227 C C . CYS A 1 167 ? -0.708 11.667 -14.263 1.00 56.91 167 CYS A C 1
ATOM 1229 O O . CYS A 1 167 ? -1.072 12.694 -13.692 1.00 56.91 167 CYS A O 1
ATOM 1231 N N . VAL A 1 168 ? 0.126 11.718 -15.304 1.00 56.09 168 VAL A N 1
ATOM 1232 C CA . VAL A 1 168 ? 0.553 12.993 -15.906 1.00 56.09 168 VAL A CA 1
ATOM 1233 C C . VAL A 1 168 ? -0.424 13.384 -17.011 1.00 56.09 168 VAL A C 1
ATOM 1235 O O . VAL A 1 168 ? -0.550 12.678 -18.012 1.00 56.09 168 VAL A O 1
ATOM 1238 N N . ARG A 1 169 ? -1.088 14.537 -16.866 1.00 56.59 169 ARG A N 1
ATOM 1239 C CA . ARG A 1 169 ? -1.835 15.169 -17.964 1.00 56.59 169 ARG A CA 1
ATOM 1240 C C . ARG A 1 169 ? -1.100 16.412 -18.456 1.00 56.59 169 ARG A C 1
ATOM 1242 O O . ARG A 1 169 ? -0.795 17.323 -17.689 1.00 56.59 169 ARG A O 1
ATOM 1249 N N . ARG A 1 170 ? -0.873 16.483 -19.771 1.00 52.28 170 ARG A N 1
ATOM 1250 C CA . ARG A 1 170 ? -0.484 17.725 -20.454 1.00 52.28 170 ARG A CA 1
ATOM 1251 C C . ARG A 1 170 ? -1.722 18.397 -21.038 1.00 52.28 170 ARG A C 1
ATOM 1253 O O . ARG A 1 170 ? -2.175 18.024 -22.114 1.00 52.28 170 ARG A O 1
ATOM 1260 N N . GLY A 1 171 ? -2.207 19.436 -20.364 1.00 59.78 171 GLY A N 1
ATOM 1261 C CA . GLY A 1 171 ? -3.227 20.337 -20.905 1.00 59.78 171 GLY A CA 1
ATOM 1262 C C . GLY A 1 171 ? -4.571 19.680 -21.246 1.00 59.78 171 GLY A C 1
ATOM 1263 O O . GLY A 1 171 ? -4.823 18.518 -20.940 1.00 59.78 171 GLY A O 1
ATOM 1264 N N . THR A 1 172 ? -5.460 20.471 -21.847 1.00 55.47 172 THR A N 1
ATOM 1265 C CA . THR A 1 172 ? -6.886 20.149 -22.007 1.00 55.47 172 THR A CA 1
ATOM 1266 C C . THR A 1 172 ? -7.197 19.051 -23.028 1.00 55.47 172 THR A C 1
ATOM 1268 O O . THR A 1 172 ? -8.267 18.465 -22.931 1.00 55.47 172 THR A O 1
ATOM 1271 N N . GLU A 1 173 ? -6.294 18.720 -23.960 1.00 53.16 173 GLU A N 1
ATOM 1272 C CA . GLU A 1 173 ? -6.580 17.788 -25.073 1.00 53.16 173 GLU A CA 1
ATOM 1273 C C . GLU A 1 173 ? -5.332 17.022 -25.573 1.00 53.16 173 GLU A C 1
ATOM 1275 O O . GLU A 1 173 ? -5.127 16.843 -26.770 1.00 53.16 173 GLU A O 1
ATOM 1280 N N . GLY A 1 174 ? -4.439 16.595 -24.673 1.00 53.91 174 GLY A N 1
ATOM 1281 C CA . GLY A 1 174 ? -3.244 15.824 -25.047 1.00 53.91 174 GLY A CA 1
ATOM 1282 C C . GLY A 1 174 ? -3.398 14.314 -24.801 1.00 53.91 174 GLY A C 1
ATOM 1283 O O . GLY A 1 174 ? -3.794 13.948 -23.692 1.00 53.91 174 GLY A O 1
ATOM 1284 N N . PRO A 1 175 ? -3.058 13.423 -25.758 1.00 54.69 175 PRO A N 1
ATOM 1285 C CA . PRO A 1 175 ? -2.983 11.984 -25.503 1.00 54.69 175 PRO A CA 1
ATOM 1286 C C . PRO A 1 175 ? -1.945 11.682 -24.410 1.00 54.69 175 PRO A C 1
ATOM 1288 O O . PRO A 1 175 ? -0.909 12.346 -24.325 1.00 54.69 175 PRO A O 1
ATOM 1291 N N . TYR A 1 176 ? -2.241 10.692 -23.563 1.00 54.34 176 TYR A N 1
ATOM 1292 C CA . TYR A 1 176 ? -1.381 10.250 -22.462 1.00 54.34 176 TYR A CA 1
ATOM 1293 C C . TYR A 1 176 ? 0.026 9.936 -22.988 1.00 54.34 176 TYR A C 1
ATOM 1295 O O . TYR A 1 176 ? 0.207 9.024 -23.795 1.00 54.34 176 TYR A O 1
ATOM 1303 N N . ILE A 1 177 ? 1.022 10.716 -22.562 1.00 53.66 177 ILE A N 1
ATOM 1304 C CA . ILE A 1 177 ? 2.415 10.477 -22.939 1.00 53.66 177 ILE A CA 1
ATOM 1305 C C . ILE A 1 177 ? 2.922 9.320 -22.081 1.00 53.66 177 ILE A C 1
ATOM 1307 O O . ILE A 1 177 ? 2.737 9.309 -20.867 1.00 53.66 177 ILE A O 1
ATOM 1311 N N . ASN A 1 178 ? 3.503 8.345 -22.773 1.00 50.59 178 ASN A N 1
ATOM 1312 C CA . ASN A 1 178 ? 3.911 7.029 -22.306 1.00 50.59 178 ASN A CA 1
ATOM 1313 C C . ASN A 1 178 ? 4.521 7.019 -20.880 1.00 50.59 178 ASN A C 1
ATOM 1315 O O . ASN A 1 178 ? 5.496 7.719 -20.598 1.00 50.59 178 ASN A O 1
ATOM 1319 N N . LEU A 1 179 ? 3.937 6.174 -20.019 1.00 57.38 179 LEU A N 1
ATOM 1320 C CA . LEU A 1 179 ? 4.294 5.892 -18.620 1.00 57.38 179 LEU A CA 1
ATOM 1321 C C . LEU A 1 179 ? 5.777 5.525 -18.413 1.00 57.38 179 LEU A C 1
ATOM 1323 O O . LEU A 1 179 ? 6.284 5.652 -17.299 1.00 57.38 179 LEU A O 1
ATOM 1327 N N . ASP A 1 180 ? 6.491 5.119 -19.465 1.00 57.31 180 ASP A N 1
ATOM 1328 C CA . ASP A 1 180 ? 7.912 4.758 -19.399 1.00 57.31 180 ASP A CA 1
ATOM 1329 C C . ASP A 1 180 ? 8.808 5.904 -18.898 1.00 57.31 180 ASP A C 1
ATOM 1331 O O . ASP A 1 180 ? 9.718 5.673 -18.101 1.00 57.31 180 ASP A O 1
ATOM 1335 N N . LEU A 1 181 ? 8.524 7.156 -19.28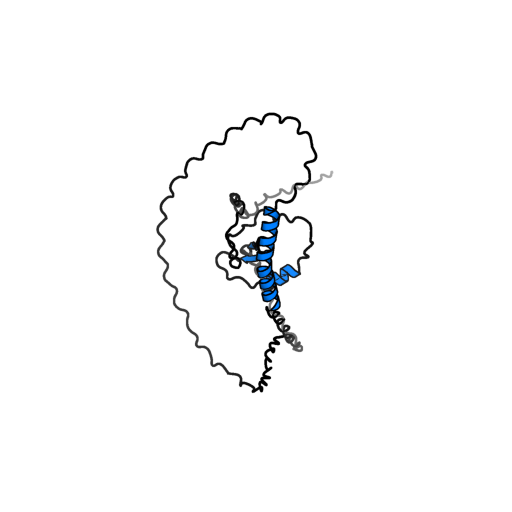3 1.00 54.47 181 LEU A N 1
ATOM 1336 C CA . LEU A 1 181 ? 9.316 8.312 -18.831 1.00 54.47 181 LEU A CA 1
ATOM 1337 C C . LEU A 1 181 ? 9.103 8.607 -17.340 1.00 54.47 181 LEU A C 1
ATOM 1339 O O . LEU A 1 181 ? 9.991 9.111 -16.656 1.00 54.47 181 LEU A O 1
ATOM 1343 N N . LEU A 1 182 ? 7.913 8.283 -16.838 1.00 55.72 182 LEU A N 1
ATOM 1344 C CA . LEU A 1 182 ? 7.544 8.478 -15.444 1.00 55.72 182 LEU A CA 1
ATOM 1345 C C . LEU A 1 182 ? 8.132 7.382 -14.557 1.00 55.72 182 LEU A C 1
ATOM 1347 O O . LEU A 1 182 ? 8.559 7.655 -13.440 1.00 55.72 182 LEU A O 1
ATOM 1351 N N . LYS A 1 183 ? 8.239 6.164 -15.095 1.00 57.09 183 LYS A N 1
ATOM 1352 C CA . LYS A 1 183 ? 8.927 5.041 -14.457 1.00 57.09 183 LYS A CA 1
ATOM 1353 C C . LYS A 1 183 ? 10.414 5.340 -14.234 1.00 57.09 183 LYS A C 1
ATOM 1355 O O . LYS A 1 183 ? 10.935 5.014 -13.170 1.00 57.09 183 LYS A O 1
ATOM 1360 N N . ASP A 1 184 ? 11.061 6.021 -15.185 1.00 58.84 184 ASP A N 1
ATOM 1361 C CA . ASP A 1 184 ? 12.462 6.460 -15.058 1.00 58.84 184 ASP A CA 1
ATOM 1362 C C . ASP A 1 184 ? 12.639 7.663 -14.109 1.00 58.84 184 ASP A C 1
ATOM 1364 O O . ASP A 1 184 ? 13.692 7.844 -13.503 1.00 58.84 184 ASP A O 1
ATOM 1368 N N . LEU A 1 185 ? 11.596 8.480 -13.922 1.00 55.91 185 LEU A N 1
ATOM 1369 C CA . LEU A 1 185 ? 11.592 9.554 -12.921 1.00 55.91 185 LEU A CA 1
ATOM 1370 C C . LEU A 1 185 ? 11.339 9.012 -11.505 1.00 55.91 185 LEU A C 1
ATOM 1372 O O . LEU A 1 185 ? 12.014 9.432 -10.568 1.00 55.91 185 LEU A O 1
ATOM 1376 N N . CYS A 1 186 ? 10.433 8.044 -11.343 1.00 50.25 186 CYS A N 1
ATOM 1377 C CA . CYS A 1 186 ? 10.170 7.383 -10.061 1.00 50.25 186 CYS A CA 1
ATOM 1378 C C . CYS A 1 186 ? 11.368 6.570 -9.554 1.00 50.25 186 CYS A C 1
ATOM 1380 O O . CYS A 1 186 ? 11.589 6.527 -8.349 1.00 50.25 186 CYS A O 1
ATOM 1382 N N . SER A 1 187 ? 12.163 5.959 -10.439 1.00 52.22 187 SER A N 1
ATOM 1383 C CA . SER A 1 187 ? 13.369 5.218 -10.037 1.00 52.22 187 SER A CA 1
ATOM 1384 C C . SER A 1 187 ? 14.508 6.126 -9.552 1.00 52.22 187 SER A C 1
ATOM 1386 O O . SER A 1 187 ? 15.385 5.670 -8.820 1.00 52.22 187 SER A O 1
ATOM 1388 N N . ARG A 1 188 ? 14.498 7.412 -9.933 1.00 45.91 188 ARG A N 1
ATOM 1389 C CA . ARG A 1 188 ? 15.528 8.396 -9.560 1.00 45.91 188 ARG A CA 1
ATOM 1390 C C . ARG A 1 188 ? 15.238 9.150 -8.265 1.00 45.91 188 ARG A C 1
ATOM 1392 O O . ARG A 1 188 ? 16.147 9.790 -7.742 1.00 45.91 188 ARG A O 1
ATOM 1399 N N . VAL A 1 189 ? 14.011 9.101 -7.747 1.00 37.78 189 VAL A N 1
ATOM 1400 C CA . VAL A 1 189 ? 13.665 9.764 -6.484 1.00 37.78 189 VAL A CA 1
ATOM 1401 C C . VAL A 1 189 ? 13.810 8.749 -5.348 1.00 37.78 189 VAL A C 1
ATOM 1403 O O . VAL A 1 189 ? 13.053 7.780 -5.312 1.00 37.78 189 VAL A O 1
ATOM 1406 N N . PRO A 1 190 ? 14.758 8.928 -4.408 1.00 37.38 190 PRO A N 1
ATOM 1407 C CA . PRO A 1 190 ? 14.879 8.028 -3.272 1.00 37.38 190 PRO A CA 1
ATOM 1408 C C . PRO A 1 190 ? 13.600 8.112 -2.433 1.00 37.38 190 PRO A C 1
ATOM 1410 O O . PRO A 1 190 ? 13.311 9.138 -1.818 1.00 37.38 190 PRO A O 1
ATOM 1413 N N . CYS A 1 191 ? 12.822 7.027 -2.412 1.00 39.72 191 CYS A N 1
ATOM 1414 C CA . CYS A 1 191 ? 11.674 6.872 -1.526 1.00 39.72 191 CYS A CA 1
ATOM 1415 C C . CYS A 1 191 ? 12.172 6.735 -0.083 1.00 39.72 191 CYS A C 1
ATOM 1417 O O . CYS A 1 191 ? 12.261 5.635 0.463 1.00 39.72 191 CYS A O 1
ATOM 1419 N N . THR A 1 192 ? 12.528 7.851 0.550 1.00 38.72 192 THR A N 1
ATOM 1420 C CA . THR A 1 192 ? 12.801 7.877 1.984 1.00 38.72 192 THR A CA 1
ATOM 1421 C C . THR A 1 192 ? 11.473 7.713 2.714 1.00 38.72 192 THR A C 1
ATOM 1423 O O . THR A 1 192 ? 10.687 8.645 2.873 1.00 38.72 192 THR A O 1
ATOM 1426 N N . SER A 1 193 ? 11.203 6.473 3.102 1.00 34.19 193 SER A N 1
ATOM 1427 C CA . SER A 1 193 ? 10.109 6.079 3.977 1.00 34.19 193 SER A CA 1
ATOM 1428 C C . SER A 1 193 ? 10.124 6.884 5.283 1.00 34.19 193 SER A C 1
ATOM 1430 O O . SER A 1 193 ? 11.184 7.038 5.884 1.00 34.19 193 SER A O 1
ATOM 1432 N N . LYS A 1 194 ? 8.934 7.275 5.761 1.00 40.31 194 LYS A N 1
ATOM 1433 C CA . LYS A 1 194 ? 8.643 7.827 7.102 1.00 40.31 194 LYS A CA 1
ATOM 1434 C C . LYS A 1 194 ? 9.042 9.283 7.379 1.00 40.31 194 LYS A C 1
ATOM 1436 O O . LYS A 1 194 ? 9.744 9.549 8.346 1.00 40.31 194 LYS A O 1
ATOM 1441 N N . THR A 1 195 ? 8.473 10.253 6.672 1.00 44.47 195 THR A N 1
ATOM 1442 C CA . THR A 1 195 ? 8.045 11.521 7.305 1.00 44.47 195 THR A CA 1
ATOM 1443 C C . THR A 1 195 ? 6.987 12.176 6.422 1.00 44.47 195 THR A C 1
ATOM 1445 O O . THR A 1 195 ? 7.087 12.104 5.201 1.00 44.47 195 THR A O 1
ATOM 1448 N N . GLY A 1 196 ? 5.924 12.717 7.021 1.00 35.47 196 GLY A N 1
ATOM 1449 C CA . GLY A 1 196 ? 4.738 13.194 6.311 1.00 35.47 196 GLY A CA 1
ATOM 1450 C C . GLY A 1 196 ? 5.058 14.241 5.246 1.00 35.47 196 GLY A C 1
ATOM 1451 O O . GLY A 1 196 ? 5.374 15.382 5.568 1.00 35.47 196 GLY A O 1
ATOM 1452 N N . PHE A 1 197 ? 4.924 13.859 3.979 1.00 40.59 197 PHE A N 1
ATOM 1453 C CA . PHE A 1 197 ? 4.820 14.818 2.891 1.00 40.59 197 PHE A CA 1
ATOM 1454 C C . PHE A 1 197 ? 3.402 15.387 2.910 1.00 40.59 197 PHE A C 1
ATOM 1456 O O . PHE A 1 197 ? 2.463 14.752 2.435 1.00 40.59 197 PHE A O 1
ATOM 1463 N N . PHE A 1 198 ? 3.251 16.581 3.483 1.00 45.66 198 PHE A N 1
ATOM 1464 C CA . PHE A 1 198 ? 2.147 17.463 3.128 1.00 45.66 198 PHE A CA 1
ATOM 1465 C C . PHE A 1 198 ? 2.391 17.921 1.684 1.00 45.66 198 PHE A C 1
ATOM 1467 O O . PHE A 1 198 ? 3.406 18.577 1.433 1.00 45.66 198 PHE A O 1
ATOM 1474 N N . PRO A 1 199 ? 1.543 17.553 0.710 1.00 51.44 199 PRO A N 1
ATOM 1475 C CA . PRO A 1 199 ? 1.660 18.131 -0.617 1.00 51.44 199 PRO A CA 1
ATOM 1476 C C . PRO A 1 199 ? 1.339 19.637 -0.530 1.00 51.44 199 PRO A C 1
ATOM 1478 O O . PRO A 1 199 ? 0.392 20.003 0.171 1.00 51.44 199 PRO A O 1
ATOM 1481 N N . PRO A 1 200 ? 2.101 20.517 -1.208 1.00 49.56 200 PRO A N 1
ATOM 1482 C CA . PRO A 1 200 ? 1.760 21.937 -1.308 1.00 49.56 200 PRO A CA 1
ATOM 1483 C C . PRO A 1 200 ? 0.352 22.105 -1.909 1.00 49.56 200 PRO A C 1
ATOM 1485 O O . PRO A 1 200 ? -0.051 21.306 -2.752 1.00 49.56 200 PRO A O 1
ATOM 1488 N N . GLU A 1 201 ? -0.387 23.121 -1.451 1.00 53.44 201 GLU A N 1
ATOM 1489 C CA . GLU A 1 201 ? -1.846 23.369 -1.565 1.00 53.44 201 GLU A CA 1
ATOM 1490 C C . GLU A 1 201 ? -2.481 23.436 -2.980 1.00 53.44 201 GLU A C 1
ATOM 1492 O O . GLU A 1 201 ? -3.596 23.923 -3.140 1.00 53.44 201 GLU A O 1
ATOM 1497 N N . GLU A 1 202 ? -1.846 22.900 -4.023 1.00 50.81 202 GLU A N 1
ATOM 1498 C CA . GLU A 1 202 ? -2.277 23.053 -5.423 1.00 50.81 202 GLU A CA 1
ATOM 1499 C C . GLU A 1 202 ? -2.703 21.744 -6.122 1.00 50.81 202 GLU A C 1
ATOM 1501 O O . GLU A 1 202 ? -2.958 21.730 -7.328 1.00 50.81 202 GLU A O 1
ATOM 1506 N N . TYR A 1 203 ? -2.843 20.628 -5.399 1.00 51.91 203 TYR A N 1
ATOM 1507 C CA . TYR A 1 203 ? -3.280 19.364 -6.007 1.00 51.91 203 TYR A CA 1
ATOM 1508 C C . TYR A 1 203 ? -4.808 19.285 -6.154 1.00 51.91 203 TYR A C 1
ATOM 1510 O O . TYR A 1 203 ? -5.537 18.904 -5.238 1.00 51.91 203 TYR A O 1
ATOM 1518 N N . LEU A 1 204 ? -5.300 19.587 -7.360 1.00 52.94 204 LEU A N 1
ATOM 1519 C CA . LEU A 1 204 ? -6.663 19.264 -7.788 1.00 52.94 204 LEU A CA 1
ATOM 1520 C C . LEU A 1 204 ? -6.824 17.739 -7.908 1.00 52.94 204 LEU A C 1
ATOM 1522 O O . LEU A 1 204 ? -6.342 17.123 -8.860 1.00 52.94 204 LEU A O 1
ATOM 1526 N N . CYS A 1 205 ? -7.538 17.124 -6.963 1.00 49.06 205 CYS A N 1
ATOM 1527 C CA . CYS A 1 205 ? -8.014 15.749 -7.109 1.00 49.06 205 CYS A CA 1
ATOM 1528 C C . CYS A 1 205 ? -9.037 15.695 -8.251 1.00 49.06 205 CYS A C 1
ATOM 1530 O O . CYS A 1 205 ? -10.187 16.106 -8.082 1.00 49.06 205 CYS A O 1
ATOM 1532 N N . LEU A 1 206 ? -8.635 15.203 -9.425 1.00 50.38 206 LEU A N 1
ATOM 1533 C CA . LEU A 1 206 ? -9.600 14.901 -10.477 1.00 50.38 206 LEU A CA 1
ATOM 1534 C C . LEU A 1 206 ? -10.458 13.712 -10.048 1.00 50.38 206 LEU A C 1
ATOM 1536 O O . LEU A 1 206 ? -9.958 12.643 -9.698 1.00 50.38 206 LEU A O 1
ATOM 1540 N N . ALA A 1 207 ? -11.770 13.924 -10.096 1.00 46.38 207 ALA A N 1
ATOM 1541 C CA . ALA A 1 207 ? -12.761 12.882 -9.928 1.00 46.38 207 ALA A CA 1
ATOM 1542 C C . ALA A 1 207 ? -12.549 11.810 -11.009 1.00 46.38 207 ALA A C 1
ATOM 1544 O O . ALA A 1 207 ? -12.591 12.108 -12.200 1.00 46.38 207 ALA A O 1
ATOM 1545 N N . SER A 1 208 ? -12.356 10.567 -10.572 1.00 50.94 208 SER A N 1
ATOM 1546 C CA . SER A 1 208 ? -12.198 9.336 -11.362 1.00 50.94 208 SER A CA 1
ATOM 1547 C C . SER A 1 208 ? -10.852 9.135 -12.081 1.00 50.94 208 SER A C 1
ATOM 1549 O O . SER A 1 208 ? -10.496 9.804 -13.049 1.00 50.94 208 SER A O 1
ATOM 1551 N N . CYS A 1 209 ? -10.115 8.123 -11.614 1.00 56.31 209 CYS A N 1
ATOM 1552 C CA . CYS A 1 209 ? -9.053 7.479 -12.377 1.00 56.31 209 CYS A CA 1
ATOM 1553 C C . CYS A 1 209 ? -9.713 6.590 -13.436 1.00 56.31 209 CYS A C 1
ATOM 1555 O O . CYS A 1 209 ? -10.514 5.724 -13.094 1.00 56.31 209 CYS A O 1
ATOM 1557 N N . SER A 1 210 ? -9.369 6.750 -14.715 1.00 58.78 210 SER A N 1
ATOM 1558 C CA . SER A 1 210 ? -9.948 5.933 -15.793 1.00 58.78 210 SER A CA 1
ATOM 1559 C C . SER A 1 210 ? -9.578 4.447 -15.708 1.00 58.78 210 SER A C 1
ATOM 1561 O O . SER A 1 210 ? -10.163 3.640 -16.420 1.00 58.78 210 SER A O 1
ATOM 1563 N N . GLN A 1 211 ? -8.607 4.075 -14.866 1.00 54.88 211 GLN A N 1
ATOM 1564 C CA . GLN A 1 211 ? -8.247 2.677 -14.604 1.00 54.88 211 GLN A CA 1
ATOM 1565 C C . GLN A 1 211 ? -8.918 2.106 -13.347 1.00 54.88 211 GLN A C 1
ATOM 1567 O O . GLN A 1 211 ? -8.877 0.897 -13.132 1.00 54.88 211 GLN A O 1
ATOM 1572 N N . CYS A 1 212 ? -9.557 2.940 -12.523 1.00 54.09 212 CYS A N 1
ATOM 1573 C CA . CYS A 1 212 ? -10.183 2.504 -11.281 1.00 54.09 212 CYS A CA 1
ATOM 1574 C C . CYS A 1 212 ? -11.676 2.842 -11.316 1.00 54.09 212 CYS A C 1
ATOM 1576 O O . CYS A 1 212 ? -12.059 3.992 -11.120 1.00 54.09 212 CYS A O 1
ATOM 1578 N N . HIS A 1 213 ? -12.533 1.835 -11.496 1.00 49.81 213 HIS A N 1
ATOM 1579 C CA . HIS A 1 213 ? -13.998 1.969 -11.431 1.00 49.81 213 HIS A CA 1
ATOM 1580 C C . HIS A 1 213 ? -14.533 2.200 -10.003 1.00 49.81 213 HIS A C 1
ATOM 1582 O O . HIS A 1 213 ? -15.623 1.744 -9.660 1.00 49.81 213 HIS A O 1
ATOM 1588 N N . HIS A 1 214 ? -13.787 2.886 -9.137 1.00 49.12 214 HIS A N 1
ATOM 1589 C CA . HIS A 1 214 ? -14.277 3.174 -7.798 1.00 49.12 214 HIS A CA 1
ATOM 1590 C C . HIS A 1 214 ? -15.248 4.360 -7.839 1.00 49.12 214 HIS A C 1
ATOM 1592 O O . HIS A 1 214 ? -14.897 5.418 -8.374 1.00 49.12 214 HIS A O 1
ATOM 1598 N N . PRO A 1 215 ? -16.461 4.213 -7.276 1.00 47.72 215 PRO A N 1
ATOM 1599 C CA . PRO A 1 215 ? -17.346 5.345 -7.061 1.00 47.72 215 PRO A CA 1
ATOM 1600 C C . PRO A 1 215 ? -16.644 6.366 -6.152 1.00 47.72 215 PRO A C 1
ATOM 1602 O O . PRO A 1 215 ? -15.857 5.967 -5.287 1.00 47.72 215 PRO A O 1
ATOM 1605 N N . PRO A 1 216 ? -16.890 7.675 -6.335 1.00 53.38 216 PRO A N 1
ATOM 1606 C CA . PRO A 1 216 ? -16.257 8.714 -5.536 1.00 53.38 216 PRO A CA 1
ATOM 1607 C C . PRO A 1 216 ? -16.719 8.598 -4.078 1.00 53.38 216 PRO A C 1
ATOM 1609 O O . PRO A 1 216 ? -17.733 9.166 -3.682 1.00 53.38 216 PRO A O 1
ATOM 1612 N N . HIS A 1 217 ? -15.977 7.850 -3.265 1.00 50.72 217 HIS A N 1
ATOM 1613 C CA . HIS A 1 217 ? -16.133 7.872 -1.820 1.00 50.72 217 HIS A CA 1
ATOM 1614 C C . HIS A 1 217 ? -15.536 9.183 -1.302 1.00 50.72 217 HIS A C 1
ATOM 1616 O O . HIS A 1 217 ? -14.324 9.329 -1.191 1.00 50.72 217 HIS A O 1
ATOM 1622 N N . SER A 1 218 ? -16.421 10.141 -1.029 1.00 44.19 218 SER A N 1
ATOM 1623 C CA . SER A 1 218 ? -16.259 11.195 -0.023 1.00 44.19 218 SER A CA 1
ATOM 1624 C C . SER A 1 218 ? -14.885 11.878 0.034 1.00 44.19 218 SER A C 1
ATOM 1626 O O . SER A 1 218 ? -14.275 11.946 1.099 1.00 44.19 218 SER A O 1
ATOM 1628 N N . CYS A 1 219 ? -14.393 12.434 -1.077 1.00 43.75 219 CYS A N 1
ATOM 1629 C CA . CYS A 1 219 ? -13.322 13.424 -0.969 1.00 43.75 219 CYS A CA 1
ATOM 1630 C C . CYS A 1 219 ? -13.864 14.659 -0.220 1.00 43.75 219 CYS A C 1
ATOM 1632 O O . CYS A 1 219 ? -14.953 15.137 -0.564 1.00 43.75 219 CYS A O 1
ATOM 1634 N N . PRO A 1 220 ? -13.145 15.196 0.785 1.00 40.19 220 PRO A N 1
ATOM 1635 C CA . PRO A 1 220 ? -13.504 16.477 1.380 1.00 40.19 220 PRO A CA 1
ATOM 1636 C C . PRO A 1 220 ? -13.559 17.527 0.267 1.00 40.19 220 PRO A C 1
ATOM 1638 O O . PRO A 1 220 ? -12.683 17.568 -0.599 1.00 40.19 220 PRO A O 1
ATOM 1641 N N . ARG A 1 221 ? -14.641 18.318 0.249 1.00 38.06 221 ARG A N 1
ATOM 1642 C CA . ARG A 1 221 ? -14.888 19.362 -0.756 1.00 38.06 221 ARG A CA 1
ATOM 1643 C C . ARG A 1 221 ? -13.600 20.158 -1.017 1.00 38.06 221 ARG A C 1
ATOM 1645 O O . ARG A 1 221 ? -13.045 20.679 -0.049 1.00 38.06 221 ARG A O 1
ATOM 1652 N N . PRO A 1 222 ? -13.162 20.321 -2.278 1.00 40.53 222 PRO A N 1
ATOM 1653 C CA . PRO A 1 222 ? -12.111 21.279 -2.579 1.00 40.53 222 PRO A CA 1
ATOM 1654 C C . PRO A 1 222 ? -12.580 22.671 -2.138 1.00 40.53 222 PRO A C 1
ATOM 1656 O O . PRO A 1 222 ? -13.715 23.074 -2.417 1.00 40.53 222 PRO A O 1
ATOM 1659 N N . PHE A 1 223 ? -11.729 23.373 -1.388 1.00 35.25 223 PHE A N 1
ATOM 1660 C CA . PHE A 1 223 ? -11.968 24.756 -0.985 1.00 35.25 223 PHE A CA 1
ATOM 1661 C C . PHE A 1 223 ? -12.144 25.649 -2.227 1.00 35.25 223 PHE A C 1
ATOM 1663 O O . PHE A 1 223 ? -11.571 25.347 -3.279 1.00 35.25 223 PHE A O 1
ATOM 1670 N N . PRO A 1 224 ? -12.924 26.745 -2.143 1.00 37.25 224 PRO A N 1
ATOM 1671 C CA . PRO A 1 224 ? -13.019 27.705 -3.234 1.00 37.25 224 PRO A CA 1
ATOM 1672 C C . PRO A 1 224 ? -11.624 28.273 -3.493 1.00 37.25 224 PRO A C 1
ATOM 1674 O O . PRO A 1 224 ? -11.049 28.919 -2.618 1.00 37.25 224 PRO A O 1
ATOM 1677 N N . LEU A 1 225 ? -11.078 28.009 -4.679 1.00 41.28 225 LEU A N 1
ATOM 1678 C CA . LEU A 1 225 ? -9.828 28.610 -5.119 1.00 41.28 225 LEU A CA 1
ATOM 1679 C C . LEU A 1 225 ? -10.000 30.131 -5.107 1.00 41.28 225 LEU A C 1
ATOM 1681 O O . LEU A 1 225 ? -10.848 30.680 -5.815 1.00 41.28 225 LEU A O 1
ATOM 1685 N N . LEU A 1 226 ? -9.192 30.801 -4.286 1.00 39.28 226 LEU A N 1
ATOM 1686 C CA . LEU A 1 226 ? -8.915 32.222 -4.442 1.00 39.28 226 LEU A CA 1
ATOM 1687 C C . LEU A 1 226 ? -8.466 32.462 -5.895 1.00 39.28 226 LEU A C 1
ATOM 1689 O O . LEU A 1 226 ? -7.736 31.632 -6.446 1.00 39.28 226 LEU A O 1
ATOM 1693 N N . PRO A 1 227 ? -8.906 33.555 -6.541 1.00 41.47 227 PRO A N 1
ATOM 1694 C CA . PRO A 1 227 ? -8.475 33.866 -7.896 1.00 41.47 227 PRO A CA 1
ATOM 1695 C C . PRO A 1 227 ? -6.947 33.922 -7.938 1.00 41.47 227 PRO A C 1
ATOM 1697 O O . PRO A 1 227 ? -6.328 34.543 -7.071 1.00 41.47 227 PRO A O 1
ATOM 1700 N N . SER A 1 228 ? -6.345 33.266 -8.938 1.00 44.59 228 SER A N 1
ATOM 1701 C CA . SER A 1 228 ? -4.903 33.349 -9.170 1.00 44.59 228 SER A CA 1
ATOM 1702 C C . SER A 1 228 ? -4.472 34.817 -9.146 1.00 44.59 228 SER A C 1
ATOM 1704 O O . SER A 1 228 ? -5.139 35.638 -9.789 1.00 44.59 228 SER A O 1
ATOM 1706 N N . PRO A 1 229 ? -3.380 35.168 -8.441 1.00 47.72 229 PRO A N 1
ATOM 1707 C CA . PRO A 1 229 ? -2.850 36.517 -8.501 1.00 47.72 229 PRO A CA 1
ATOM 1708 C C . PRO A 1 229 ? -2.587 36.825 -9.970 1.00 47.72 229 PRO A C 1
ATOM 1710 O O . PRO A 1 229 ? -1.874 36.083 -10.652 1.00 47.72 229 PRO A O 1
ATOM 1713 N N . ALA A 1 230 ? -3.257 37.863 -10.475 1.00 48.75 230 ALA A N 1
ATOM 1714 C CA . ALA A 1 230 ? -3.100 38.318 -11.842 1.00 48.75 230 ALA A CA 1
ATOM 1715 C C . ALA A 1 230 ? -1.602 38.414 -12.130 1.00 48.75 230 ALA A C 1
ATOM 1717 O O . ALA A 1 230 ? -0.880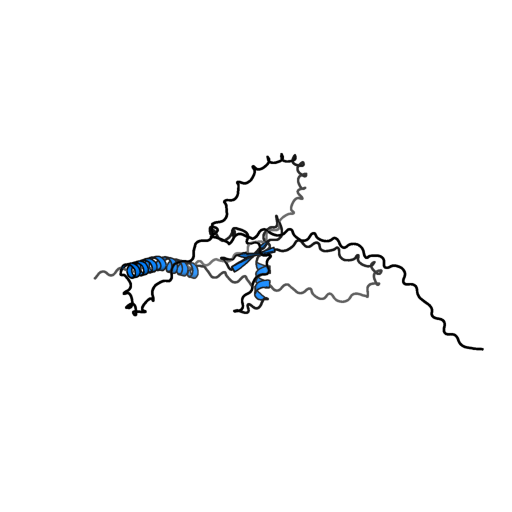 39.096 -11.404 1.00 48.75 230 ALA A O 1
ATOM 1718 N N . GLN A 1 231 ? -1.151 37.682 -13.151 1.00 46.38 231 GLN A N 1
ATOM 1719 C CA . GLN A 1 231 ? 0.193 37.787 -13.699 1.00 46.38 231 GLN A CA 1
ATOM 1720 C C . GLN A 1 231 ? 0.462 39.268 -13.949 1.00 46.38 231 GLN A C 1
ATOM 1722 O O . GLN A 1 231 ? -0.061 39.865 -14.893 1.00 46.38 231 GLN A O 1
ATOM 1727 N N . VAL A 1 232 ? 1.221 39.879 -13.043 1.00 43.56 232 VAL A N 1
ATOM 1728 C CA . VAL A 1 232 ? 1.668 41.252 -13.188 1.00 43.56 232 VAL A CA 1
ATOM 1729 C C . VAL A 1 232 ? 2.669 41.196 -14.328 1.00 43.56 232 VAL A C 1
ATOM 1731 O O . VAL A 1 232 ? 3.793 40.726 -14.164 1.00 43.56 232 VAL A O 1
ATOM 1734 N N . SER A 1 233 ? 2.203 41.584 -15.516 1.00 45.41 233 SER A N 1
ATOM 1735 C CA . SER A 1 233 ? 3.038 41.807 -16.692 1.00 45.41 233 SER A CA 1
ATOM 1736 C C . SER A 1 233 ? 4.306 42.554 -16.261 1.00 45.41 233 SER A C 1
ATOM 1738 O O . SER A 1 233 ? 4.172 43.522 -15.500 1.00 45.41 233 SER A O 1
ATOM 1740 N N . PRO A 1 234 ? 5.514 42.130 -16.683 1.00 51.69 234 PRO A N 1
ATOM 1741 C CA . PRO A 1 234 ? 6.749 42.804 -16.317 1.00 51.69 234 PRO A CA 1
ATOM 1742 C C . PRO A 1 234 ? 6.685 44.232 -16.852 1.00 51.69 234 PRO A C 1
ATOM 1744 O O . PRO A 1 234 ? 6.895 44.508 -18.033 1.00 51.69 234 PRO A O 1
ATOM 1747 N N . LYS A 1 235 ? 6.317 45.147 -15.957 1.00 51.78 235 LYS A N 1
ATOM 1748 C CA . LYS A 1 235 ? 6.285 46.574 -16.213 1.00 51.78 235 LYS A CA 1
ATOM 1749 C C . LYS A 1 235 ? 7.721 46.976 -16.514 1.00 51.78 235 LYS A C 1
ATOM 1751 O O . LYS A 1 235 ? 8.614 46.722 -15.708 1.00 51.78 235 LYS A O 1
ATOM 1756 N N . ALA A 1 236 ? 7.908 47.510 -17.720 1.00 56.00 236 ALA A N 1
ATOM 1757 C CA . ALA A 1 236 ? 9.180 47.957 -18.265 1.00 56.00 236 ALA A CA 1
ATOM 1758 C C . ALA A 1 236 ? 10.022 48.685 -17.202 1.00 56.00 236 ALA A C 1
ATOM 1760 O O . ALA A 1 236 ? 9.450 49.414 -16.383 1.00 56.00 236 ALA A O 1
ATOM 1761 N N . PRO A 1 237 ? 11.355 48.494 -17.200 1.00 61.12 237 PRO A N 1
ATOM 1762 C CA . PRO A 1 237 ? 12.224 49.088 -16.198 1.00 61.12 237 PRO A CA 1
ATOM 1763 C C . PRO A 1 237 ? 11.995 50.597 -16.175 1.00 61.12 237 PRO A C 1
ATOM 1765 O O . PRO A 1 237 ? 12.165 51.273 -17.191 1.00 61.12 237 PRO A O 1
ATOM 1768 N N . LEU A 1 238 ? 11.571 51.102 -15.011 1.00 59.38 238 LEU A N 1
ATOM 1769 C CA . LEU A 1 238 ? 11.539 52.528 -14.728 1.00 59.38 238 LEU A CA 1
ATOM 1770 C C . LEU A 1 238 ? 12.907 53.097 -15.107 1.00 59.38 238 LEU A C 1
ATOM 1772 O O . LEU A 1 238 ? 13.924 52.728 -14.519 1.00 59.38 238 LEU A O 1
ATOM 1776 N N . SER A 1 239 ? 12.919 53.981 -16.101 1.00 62.97 239 SER A N 1
ATOM 1777 C CA . SER A 1 239 ? 14.070 54.806 -16.428 1.00 62.97 239 SER A CA 1
ATOM 1778 C C . SER A 1 239 ? 14.476 55.568 -15.168 1.00 62.97 239 SER A C 1
ATOM 1780 O O . SER A 1 239 ? 13.741 56.432 -14.691 1.00 62.97 239 SER A O 1
ATOM 1782 N N . LEU A 1 240 ? 15.623 55.201 -14.597 1.00 63.22 240 LEU A N 1
ATOM 1783 C CA . LEU A 1 240 ? 16.242 55.956 -13.517 1.00 63.22 240 LEU A CA 1
ATOM 1784 C C . LEU A 1 240 ? 16.577 57.366 -14.039 1.00 63.22 240 LEU A C 1
ATOM 1786 O O . LEU A 1 240 ? 17.135 57.483 -15.134 1.00 63.22 240 LEU A O 1
ATOM 1790 N N . PRO A 1 241 ? 16.243 58.434 -13.294 1.00 71.44 241 PRO A N 1
ATOM 1791 C CA . PRO A 1 241 ? 16.605 59.793 -13.671 1.00 71.44 241 PRO A CA 1
ATOM 1792 C C . PRO A 1 241 ? 18.134 59.983 -13.641 1.00 71.44 241 PRO A C 1
ATOM 1794 O O . PRO A 1 241 ? 18.839 59.248 -12.941 1.00 71.44 241 PRO A O 1
ATOM 1797 N N . PRO A 1 242 ? 18.670 60.963 -14.390 1.00 66.56 242 PRO A N 1
ATOM 1798 C CA . PRO A 1 242 ? 20.105 61.191 -14.491 1.00 66.56 242 PRO A CA 1
ATOM 1799 C C . PRO A 1 242 ? 20.684 61.563 -13.124 1.00 66.56 242 PRO A C 1
ATOM 1801 O O . PRO A 1 242 ? 20.354 62.596 -12.542 1.00 66.56 242 PRO A O 1
ATOM 1804 N N . MET A 1 243 ? 21.571 60.709 -12.618 1.00 66.06 243 MET A N 1
ATOM 1805 C CA . MET A 1 243 ? 22.343 60.965 -11.411 1.00 66.06 243 MET A CA 1
ATOM 1806 C C . MET A 1 243 ? 23.332 62.100 -11.708 1.00 66.06 243 MET A C 1
ATOM 1808 O O . MET A 1 243 ? 24.295 61.929 -12.458 1.00 66.06 243 MET A O 1
ATOM 1812 N N . GLN A 1 244 ? 23.055 63.283 -11.153 1.00 68.56 244 GLN A N 1
ATOM 1813 C CA . GLN A 1 244 ? 23.946 64.434 -11.216 1.00 68.56 244 GLN A CA 1
ATOM 1814 C C . GLN A 1 244 ? 25.288 64.079 -10.576 1.00 68.56 244 GLN A C 1
ATOM 1816 O O . GLN A 1 244 ? 25.392 63.803 -9.382 1.00 68.56 244 GLN A O 1
ATOM 1821 N N . ARG A 1 245 ? 26.327 64.089 -11.408 1.00 65.62 245 ARG A N 1
ATOM 1822 C CA . ARG A 1 245 ? 27.719 63.921 -11.010 1.00 65.62 245 ARG A CA 1
ATOM 1823 C C . ARG A 1 245 ? 28.203 65.252 -10.435 1.00 65.62 245 ARG A C 1
ATOM 1825 O O . ARG A 1 245 ? 28.643 66.130 -11.173 1.00 65.62 245 ARG A O 1
ATOM 1832 N N . THR A 1 246 ? 28.088 65.419 -9.124 1.00 67.06 246 THR A N 1
ATOM 1833 C CA . THR A 1 246 ? 28.711 66.519 -8.383 1.00 67.06 246 THR A CA 1
ATOM 1834 C C . THR A 1 246 ? 30.228 66.338 -8.406 1.00 67.06 246 THR A C 1
ATOM 1836 O O . THR A 1 246 ? 30.799 65.527 -7.682 1.00 67.06 246 THR A O 1
ATOM 1839 N N . SER A 1 247 ? 30.888 67.089 -9.288 1.00 71.25 247 SER A N 1
ATOM 1840 C CA . SER A 1 247 ? 32.327 67.329 -9.230 1.00 71.25 247 SER A CA 1
ATOM 1841 C C . SER A 1 247 ? 32.596 68.270 -8.054 1.00 71.25 247 SER A C 1
ATOM 1843 O O . SER A 1 247 ? 32.256 69.449 -8.100 1.00 71.25 247 SER A O 1
ATOM 1845 N N . GLN A 1 248 ? 33.142 67.721 -6.968 1.00 66.12 248 GLN A N 1
ATOM 1846 C CA . GLN A 1 248 ? 33.767 68.506 -5.910 1.00 66.12 248 GLN A CA 1
ATOM 1847 C C . GLN A 1 248 ? 35.176 68.901 -6.359 1.00 66.12 248 GLN A C 1
ATOM 1849 O O . GLN A 1 248 ? 36.038 68.048 -6.568 1.00 66.12 248 GLN A O 1
ATOM 1854 N N . THR A 1 249 ? 35.393 70.205 -6.487 1.00 71.31 249 THR A N 1
ATOM 1855 C CA . THR A 1 249 ? 36.704 70.841 -6.634 1.00 71.31 249 THR A CA 1
ATOM 1856 C C . THR A 1 249 ? 37.349 70.991 -5.252 1.00 71.31 249 THR A C 1
ATOM 1858 O O . THR A 1 249 ? 36.730 71.602 -4.379 1.00 71.31 249 THR A O 1
ATOM 1861 N N . PRO A 1 250 ? 38.587 70.521 -5.023 1.00 74.25 250 PRO A N 1
ATOM 1862 C CA . PRO A 1 250 ? 39.375 70.930 -3.872 1.00 74.25 250 PRO A CA 1
ATOM 1863 C C . PRO A 1 250 ? 40.123 72.232 -4.189 1.00 74.25 250 PRO A C 1
ATOM 1865 O O . PRO A 1 250 ? 40.929 72.301 -5.115 1.00 74.25 250 PRO A O 1
ATOM 1868 N N . GLN A 1 251 ? 39.855 73.261 -3.387 1.00 62.69 251 GLN A N 1
ATOM 1869 C CA . GLN A 1 251 ? 40.677 74.461 -3.247 1.00 62.69 251 GLN A CA 1
ATOM 1870 C C . GLN A 1 251 ? 42.126 74.092 -2.881 1.00 62.69 251 GLN A C 1
ATOM 1872 O O . GLN A 1 251 ? 42.346 73.346 -1.925 1.00 62.69 251 GLN A O 1
ATOM 1877 N N . ARG A 1 252 ? 43.113 74.718 -3.534 1.00 67.94 252 ARG A N 1
ATOM 1878 C CA . ARG A 1 252 ? 44.405 75.028 -2.904 1.00 67.94 252 ARG A CA 1
ATOM 1879 C C . ARG A 1 252 ? 44.976 76.355 -3.416 1.00 67.94 252 ARG A C 1
ATOM 1881 O O . ARG A 1 252 ? 45.311 76.484 -4.585 1.00 67.94 252 ARG A O 1
ATOM 1888 N N . GLN A 1 253 ? 45.009 77.297 -2.476 1.00 65.38 253 GLN A N 1
ATOM 1889 C CA . GLN A 1 253 ? 45.954 78.392 -2.224 1.00 65.38 253 GLN A CA 1
ATOM 1890 C C . GLN A 1 253 ? 47.007 78.728 -3.296 1.00 65.38 253 GLN A C 1
ATOM 1892 O O . GLN A 1 253 ? 47.912 77.932 -3.543 1.00 65.38 253 GLN A O 1
ATOM 1897 N N . TYR A 1 254 ? 46.945 79.975 -3.778 1.00 70.06 254 TYR A N 1
ATOM 1898 C CA . TYR A 1 254 ? 47.971 81.009 -3.571 1.00 70.06 254 TYR A CA 1
ATOM 1899 C C . TYR A 1 254 ? 47.274 82.337 -3.261 1.00 70.06 254 TYR A C 1
ATOM 1901 O O . TYR A 1 254 ? 46.143 82.518 -3.771 1.00 70.06 254 TYR A O 1
#

pLDDT: mean 70.31, std 17.29, range [34.19, 98.38]